Protein AF-A0AAN4Y8U4-F1 (afdb_monomer_lite)

Structure (mmCIF, N/CA/C/O backbone):
data_AF-A0AAN4Y8U4-F1
#
_entry.id   AF-A0AAN4Y8U4-F1
#
loop_
_atom_site.group_PDB
_atom_site.id
_atom_site.type_symbol
_atom_site.label_atom_id
_atom_site.label_alt_id
_atom_site.label_comp_id
_atom_site.label_asym_id
_atom_site.label_entity_id
_atom_site.label_seq_id
_atom_site.pdbx_PDB_ins_code
_atom_site.Cartn_x
_atom_site.Cartn_y
_atom_site.Cartn_z
_atom_site.occupancy
_atom_site.B_iso_or_equiv
_atom_site.auth_seq_id
_atom_site.auth_comp_id
_atom_site.auth_asym_id
_atom_site.auth_atom_id
_atom_site.pdbx_PDB_model_num
ATOM 1 N N . MET A 1 1 ? 4.800 29.949 -33.508 1.00 34.56 1 MET A N 1
ATOM 2 C CA . MET A 1 1 ? 4.054 28.673 -33.628 1.00 34.56 1 MET A CA 1
ATOM 3 C C . MET A 1 1 ? 4.820 27.630 -32.824 1.00 34.56 1 MET A C 1
ATOM 5 O O . MET A 1 1 ? 5.948 27.330 -33.167 1.00 34.56 1 MET A O 1
ATOM 9 N N . LYS A 1 2 ? 4.422 27.377 -31.572 1.00 39.62 2 LYS A N 1
ATOM 10 C CA . LYS A 1 2 ? 3.470 26.316 -31.178 1.00 39.62 2 LYS A CA 1
ATOM 11 C C . LYS A 1 2 ? 3.959 24.926 -31.609 1.00 39.62 2 LYS A C 1
ATOM 13 O O . LYS A 1 2 ? 3.474 24.432 -32.611 1.00 39.62 2 LYS A O 1
ATOM 18 N N . LEU A 1 3 ? 4.901 24.332 -30.867 1.00 31.28 3 LEU A N 1
ATOM 19 C CA . LEU A 1 3 ? 5.131 22.871 -30.867 1.00 31.28 3 LEU A CA 1
ATOM 20 C C . LEU A 1 3 ? 5.987 22.365 -29.688 1.00 3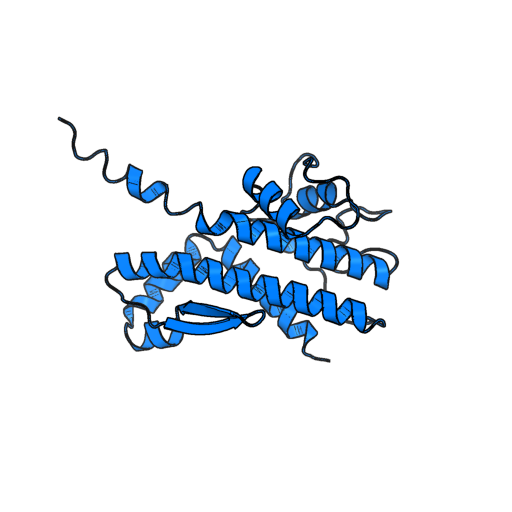1.28 3 LEU A C 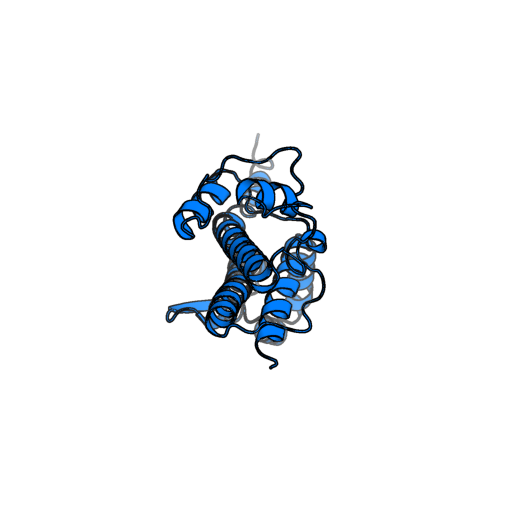1
ATOM 22 O O . LEU A 1 3 ? 5.938 21.183 -29.379 1.00 31.28 3 LEU A O 1
ATOM 26 N N . THR A 1 4 ? 6.689 23.231 -28.949 1.00 32.94 4 THR A N 1
ATOM 27 C CA . THR A 1 4 ? 7.514 22.814 -27.794 1.00 32.94 4 THR A CA 1
ATOM 28 C C . THR A 1 4 ? 6.776 22.761 -26.452 1.00 32.94 4 THR A C 1
ATOM 30 O O . THR A 1 4 ? 7.300 22.199 -25.499 1.00 32.94 4 THR A O 1
ATOM 33 N N . ALA A 1 5 ? 5.549 23.282 -26.358 1.00 35.56 5 ALA A N 1
ATOM 34 C CA . ALA A 1 5 ? 4.804 23.352 -25.094 1.00 35.56 5 ALA A CA 1
ATOM 35 C C . ALA A 1 5 ? 3.886 22.142 -24.813 1.00 35.56 5 ALA A C 1
ATOM 37 O O . ALA A 1 5 ? 3.310 22.059 -23.734 1.00 35.56 5 ALA A O 1
ATOM 38 N N . ILE A 1 6 ? 3.733 21.204 -25.756 1.00 34.62 6 ILE A N 1
ATOM 39 C CA . ILE A 1 6 ? 2.774 20.086 -25.623 1.00 34.62 6 ILE A CA 1
ATOM 40 C C . ILE A 1 6 ? 3.457 18.785 -25.157 1.00 34.62 6 ILE A C 1
ATOM 42 O O . ILE A 1 6 ? 2.820 17.950 -24.522 1.00 34.62 6 ILE A O 1
ATOM 46 N N . ALA A 1 7 ? 4.769 18.626 -25.365 1.00 31.91 7 ALA A N 1
ATOM 47 C CA . ALA A 1 7 ? 5.473 17.390 -25.003 1.00 31.91 7 ALA A CA 1
ATOM 48 C C . ALA A 1 7 ? 5.728 17.229 -23.489 1.00 31.91 7 ALA A C 1
ATOM 50 O O . ALA A 1 7 ? 5.828 16.107 -23.002 1.00 31.91 7 ALA A O 1
ATOM 51 N N . THR A 1 8 ? 5.779 18.321 -22.721 1.00 34.88 8 THR A N 1
ATOM 52 C CA . THR A 1 8 ? 6.014 18.267 -21.265 1.00 34.88 8 THR A CA 1
ATOM 53 C C . THR A 1 8 ? 4.727 18.072 -20.460 1.00 34.88 8 THR A C 1
ATOM 55 O O . THR A 1 8 ? 4.779 17.566 -19.344 1.00 34.88 8 THR A O 1
ATOM 58 N N . LEU A 1 9 ? 3.562 18.413 -21.026 1.00 31.89 9 LEU A N 1
ATOM 59 C CA . LEU A 1 9 ? 2.273 18.250 -20.344 1.00 31.89 9 LEU A CA 1
ATOM 60 C C . LEU A 1 9 ? 1.757 16.799 -20.383 1.00 31.89 9 LEU A C 1
ATOM 62 O O . LEU A 1 9 ? 0.969 16.406 -19.530 1.00 31.89 9 LEU A O 1
ATOM 66 N N . ALA A 1 10 ? 2.228 15.982 -21.332 1.00 31.14 10 ALA A N 1
ATOM 67 C CA . ALA A 1 10 ? 1.800 14.588 -21.480 1.00 31.14 10 ALA A CA 1
ATOM 68 C C . ALA A 1 10 ? 2.544 13.602 -20.555 1.00 31.14 10 ALA A C 1
ATOM 70 O O . ALA A 1 10 ? 2.046 12.508 -20.306 1.00 31.14 10 ALA A O 1
ATOM 71 N N . TYR A 1 11 ? 3.700 13.988 -20.000 1.00 32.19 11 TYR A N 1
ATOM 72 C CA . TYR A 1 11 ? 4.447 13.160 -19.038 1.00 32.19 11 TYR A CA 1
ATOM 73 C C . TYR A 1 11 ? 3.979 13.337 -17.581 1.00 32.19 11 TYR A C 1
ATOM 75 O O . TYR A 1 11 ? 4.424 12.605 -16.701 1.00 32.19 11 TYR A O 1
ATOM 83 N N . GLY A 1 12 ? 3.093 14.307 -17.320 1.00 30.19 12 GLY A N 1
ATOM 84 C CA . GLY A 1 12 ? 2.611 14.645 -15.977 1.00 30.19 12 GLY A CA 1
ATOM 85 C C . GLY A 1 12 ? 1.309 13.961 -15.550 1.00 30.19 12 GLY A C 1
ATOM 86 O O . GLY A 1 12 ? 0.900 14.130 -14.409 1.00 30.19 12 GLY A O 1
ATOM 87 N N . ILE A 1 13 ? 0.648 13.208 -16.436 1.00 34.00 13 ILE A N 1
ATOM 88 C CA . ILE A 1 13 ? -0.646 12.556 -16.139 1.00 34.00 13 ILE A CA 1
ATOM 89 C C . ILE A 1 13 ? -0.485 11.039 -15.935 1.00 34.00 13 ILE A C 1
ATOM 91 O O . ILE A 1 13 ? -1.332 10.386 -15.332 1.00 34.00 13 ILE A O 1
ATOM 95 N N . SER A 1 14 ? 0.643 10.461 -16.344 1.00 33.28 14 SER A N 1
ATOM 96 C CA . SER A 1 14 ? 0.917 9.024 -16.230 1.00 33.28 14 SER A CA 1
ATOM 97 C C . SER A 1 14 ? 1.432 8.575 -14.854 1.00 33.28 14 SER A C 1
ATOM 99 O O . SER A 1 14 ? 1.769 7.406 -14.688 1.00 33.28 14 SER A O 1
ATOM 101 N N . THR A 1 15 ? 1.460 9.450 -13.843 1.00 36.16 15 THR A N 1
ATOM 102 C CA . THR A 1 15 ? 1.910 9.103 -12.482 1.00 36.16 15 THR A CA 1
ATOM 103 C C . THR A 1 15 ? 0.788 8.867 -11.469 1.00 36.16 15 THR A C 1
ATOM 105 O O . THR A 1 15 ? 1.101 8.552 -10.328 1.00 36.16 15 THR A O 1
ATOM 108 N N . ALA A 1 16 ? -0.499 8.975 -11.826 1.00 38.91 16 ALA A N 1
ATOM 109 C CA . ALA A 1 16 ? -1.551 9.093 -10.802 1.00 38.91 16 ALA A CA 1
ATOM 110 C C . ALA A 1 16 ? -2.696 8.061 -10.830 1.00 38.91 16 ALA A C 1
ATOM 112 O O . ALA A 1 16 ? -3.505 8.074 -9.909 1.00 38.91 16 ALA A O 1
ATOM 113 N N . SER A 1 17 ? -2.788 7.148 -11.806 1.00 37.84 17 SER A N 1
ATOM 114 C CA . SER A 1 17 ? -3.894 6.164 -11.851 1.00 37.84 17 SER A CA 1
ATOM 115 C C . SER A 1 17 ? -3.525 4.747 -11.393 1.00 37.84 17 SER A C 1
ATOM 117 O O . SER A 1 17 ? -4.410 3.980 -11.028 1.00 37.84 17 SER A O 1
ATOM 119 N N . ALA A 1 18 ? -2.237 4.392 -11.335 1.00 39.59 18 ALA A N 1
ATOM 120 C CA . ALA A 1 18 ? -1.799 3.076 -10.843 1.00 39.59 18 ALA A CA 1
ATOM 121 C C . ALA A 1 18 ? -1.848 2.957 -9.302 1.00 39.59 18 ALA A C 1
ATOM 123 O O . ALA A 1 18 ? -1.803 1.862 -8.750 1.00 39.59 18 ALA A O 1
ATOM 124 N N . TYR A 1 19 ? -1.983 4.085 -8.598 1.00 50.25 19 TYR A N 1
ATOM 125 C CA . TYR A 1 19 ? -2.005 4.185 -7.130 1.00 50.25 19 TYR A CA 1
ATOM 126 C C . TYR A 1 19 ? -3.423 4.261 -6.542 1.00 50.25 19 TYR A C 1
ATOM 128 O O . TYR A 1 19 ? -3.590 4.401 -5.332 1.00 50.25 19 TYR A O 1
ATOM 136 N N . ALA A 1 20 ? -4.431 4.168 -7.409 1.00 63.12 20 ALA A N 1
ATOM 137 C CA . ALA A 1 20 ? -5.793 4.589 -7.147 1.00 63.12 20 ALA A CA 1
ATOM 138 C C . ALA A 1 20 ? -6.563 3.509 -6.349 1.00 63.12 20 ALA A C 1
ATOM 140 O O . ALA A 1 20 ? -6.637 3.554 -5.126 1.00 63.12 20 ALA A O 1
ATOM 141 N N . LEU A 1 21 ? -7.011 2.421 -6.972 1.00 65.94 21 LEU A N 1
ATOM 142 C CA . LEU A 1 21 ? -7.834 1.423 -6.275 1.00 65.94 21 LEU A CA 1
ATOM 143 C C . LEU A 1 21 ? -7.077 0.600 -5.204 1.00 65.94 21 LEU A C 1
ATOM 145 O O . LEU A 1 21 ? -7.646 0.232 -4.172 1.00 65.94 21 LEU A O 1
ATOM 149 N N . TYR A 1 22 ? -5.781 0.337 -5.404 1.00 67.31 22 TYR A N 1
ATOM 150 C CA . TYR A 1 22 ? -4.956 -0.454 -4.477 1.00 67.31 22 TYR A CA 1
ATOM 151 C C . TYR A 1 22 ? -4.794 0.200 -3.102 1.00 67.31 22 TYR A C 1
ATOM 153 O O . TYR A 1 22 ? -4.880 -0.485 -2.080 1.00 67.31 22 TYR A O 1
ATOM 161 N N . GLY A 1 23 ? -4.638 1.525 -3.062 1.00 66.50 23 GLY A N 1
ATOM 162 C CA . GLY A 1 23 ? -4.608 2.273 -1.807 1.00 66.50 23 GLY A CA 1
ATOM 163 C C . GLY A 1 23 ? -5.954 2.278 -1.074 1.00 66.50 23 GLY A C 1
ATOM 164 O O . GLY A 1 23 ? -5.993 2.490 0.141 1.00 66.50 23 GLY A O 1
ATOM 165 N N . GLY A 1 24 ? -7.055 2.016 -1.788 1.00 72.06 24 GLY A N 1
ATOM 166 C CA . GLY A 1 24 ? -8.386 1.822 -1.213 1.00 72.06 24 GLY A CA 1
ATOM 167 C C . GLY A 1 24 ? -8.501 0.489 -0.476 1.00 72.06 24 GLY A C 1
ATOM 168 O O . GLY A 1 24 ? -8.883 0.456 0.694 1.00 72.06 24 GLY A O 1
ATOM 169 N N . TYR A 1 25 ? -8.093 -0.605 -1.126 1.00 66.38 25 TYR A N 1
ATOM 170 C CA . TYR A 1 25 ? -8.071 -1.937 -0.508 1.00 66.38 25 TYR A CA 1
ATOM 171 C C . TYR A 1 25 ? -7.191 -1.989 0.733 1.00 66.38 25 TYR A C 1
ATOM 173 O O . TYR A 1 25 ? -7.541 -2.602 1.736 1.00 66.38 25 TYR A O 1
ATOM 181 N N . GLU A 1 26 ? -6.050 -1.315 0.687 1.00 67.88 26 GLU A N 1
ATOM 182 C CA . GLU A 1 26 ? -5.152 -1.257 1.825 1.00 67.88 26 GLU A CA 1
ATOM 183 C C . GLU A 1 26 ? -5.811 -0.668 3.074 1.00 67.88 26 GLU A C 1
ATOM 185 O O . GLU A 1 26 ? -5.721 -1.239 4.159 1.00 67.88 26 GLU A O 1
ATOM 190 N N . ARG A 1 27 ? -6.506 0.458 2.923 1.00 79.69 27 ARG A N 1
ATOM 191 C CA . ARG A 1 27 ? -7.174 1.126 4.043 1.00 79.69 27 ARG A CA 1
ATOM 192 C C . ARG A 1 27 ? -8.295 0.278 4.625 1.00 79.69 27 ARG A C 1
ATOM 194 O O . ARG A 1 27 ? -8.486 0.292 5.839 1.00 79.69 27 ARG A O 1
ATOM 201 N N . MET A 1 28 ? -8.968 -0.501 3.778 1.00 78.62 28 MET A N 1
ATOM 202 C CA . MET A 1 28 ? -9.916 -1.524 4.217 1.00 78.62 28 MET A CA 1
ATOM 203 C C . MET A 1 28 ? -9.238 -2.585 5.082 1.00 78.62 28 MET A C 1
ATOM 205 O O . MET A 1 28 ? -9.661 -2.828 6.211 1.00 78.62 28 MET A O 1
ATOM 209 N N . PHE A 1 29 ? -8.141 -3.164 4.601 1.00 72.50 29 PHE A N 1
ATOM 210 C CA . PHE A 1 29 ? -7.425 -4.205 5.337 1.00 72.50 29 PHE A CA 1
ATOM 211 C C . PHE A 1 29 ? -6.798 -3.696 6.638 1.00 72.50 29 PHE A C 1
ATOM 213 O O . PHE A 1 29 ? -6.784 -4.411 7.640 1.00 72.50 29 PHE A O 1
ATOM 220 N N . TYR A 1 30 ? -6.342 -2.447 6.674 1.00 75.38 30 TYR A N 1
ATOM 221 C CA . TYR A 1 30 ? -5.876 -1.820 7.907 1.00 75.38 30 TYR A CA 1
ATOM 222 C C . TYR A 1 30 ? -6.982 -1.551 8.905 1.00 75.38 30 TYR A C 1
ATOM 224 O O . TYR A 1 30 ? -6.767 -1.745 10.101 1.00 75.38 30 TYR A O 1
ATOM 232 N N . TYR A 1 31 ? -8.154 -1.136 8.433 1.00 80.75 31 TYR A N 1
ATOM 233 C CA . TYR A 1 31 ? -9.300 -0.989 9.310 1.00 80.75 31 TYR A CA 1
ATOM 234 C C . TYR A 1 31 ? -9.732 -2.336 9.892 1.00 80.75 31 TYR A C 1
ATOM 236 O O . TYR A 1 31 ? -10.009 -2.435 11.081 1.00 80.75 31 TYR A O 1
ATOM 244 N N . TYR A 1 32 ? -9.695 -3.410 9.107 1.00 71.62 32 TYR A N 1
ATOM 245 C CA . TYR A 1 32 ? -9.946 -4.749 9.639 1.00 71.62 32 TYR A CA 1
ATOM 246 C C . TYR A 1 32 ? -8.887 -5.177 10.659 1.00 71.62 32 TYR A C 1
ATOM 248 O O . TYR A 1 32 ? -9.236 -5.688 11.721 1.00 71.62 32 TYR A O 1
ATOM 256 N N . GLY A 1 33 ? -7.605 -4.896 10.404 1.00 70.19 33 GLY A N 1
ATOM 257 C CA . GLY A 1 33 ? -6.540 -5.089 11.393 1.00 70.19 33 GLY A CA 1
ATOM 258 C C . GLY A 1 33 ? -6.780 -4.300 12.688 1.00 70.19 33 GLY A C 1
ATOM 259 O O . GLY A 1 33 ? -6.576 -4.834 13.776 1.00 70.19 33 GLY A O 1
ATOM 260 N N . TYR A 1 34 ? -7.267 -3.060 12.575 1.00 76.94 34 TYR A N 1
ATOM 261 C CA . TYR A 1 34 ? -7.684 -2.216 13.698 1.00 76.94 34 TYR A CA 1
ATOM 262 C C . TYR A 1 34 ? -8.839 -2.827 14.496 1.00 76.94 34 TYR A C 1
ATOM 264 O O . TYR A 1 34 ? -8.758 -2.915 15.721 1.00 76.94 34 TYR A O 1
ATOM 272 N N . MET A 1 35 ? -9.886 -3.293 13.813 1.00 71.56 35 MET A N 1
ATOM 273 C CA . MET A 1 35 ? -11.051 -3.908 14.452 1.00 71.56 35 MET A CA 1
ATOM 274 C C . MET A 1 35 ? -10.671 -5.194 15.191 1.00 71.56 35 MET A C 1
ATOM 276 O O . MET A 1 35 ? -11.058 -5.372 16.343 1.00 71.56 35 MET A O 1
ATOM 280 N N . ILE A 1 36 ? -9.823 -6.032 14.588 1.00 64.50 36 ILE A N 1
ATOM 281 C CA . ILE A 1 36 ? -9.302 -7.256 15.215 1.00 64.50 36 ILE A CA 1
ATOM 282 C C . ILE A 1 36 ? -8.451 -6.932 16.446 1.00 64.50 36 ILE A C 1
ATOM 284 O O . ILE A 1 36 ? -8.598 -7.575 17.486 1.00 64.50 36 ILE A O 1
ATOM 288 N N . ASP A 1 37 ? -7.560 -5.941 16.350 1.00 65.31 37 ASP A N 1
ATOM 289 C CA . ASP A 1 37 ? -6.750 -5.500 17.488 1.00 65.31 37 ASP A CA 1
ATOM 290 C C . ASP A 1 37 ? -7.634 -4.996 18.637 1.00 65.31 37 ASP A C 1
ATOM 292 O O . ASP A 1 37 ? -7.393 -5.341 19.796 1.00 65.31 37 ASP A O 1
ATOM 296 N N . ALA A 1 38 ? -8.695 -4.249 18.320 1.00 76.31 38 ALA A N 1
ATOM 297 C CA . ALA A 1 38 ? -9.669 -3.799 19.302 1.00 76.31 38 ALA A CA 1
ATOM 298 C C . ALA A 1 38 ? -10.455 -4.964 19.930 1.00 76.31 38 ALA A C 1
ATOM 300 O O . ALA A 1 38 ? -10.584 -5.006 21.151 1.00 76.31 38 ALA A O 1
ATOM 301 N N . ASP A 1 39 ? -10.917 -5.936 19.141 1.00 69.19 39 ASP A N 1
ATOM 302 C CA . ASP A 1 39 ? -11.675 -7.097 19.634 1.00 69.19 39 ASP A CA 1
ATOM 303 C C . ASP A 1 39 ? -10.851 -8.001 20.552 1.00 69.19 39 ASP A C 1
ATOM 305 O O . ASP A 1 39 ? -11.345 -8.512 21.558 1.00 69.19 39 ASP A O 1
ATOM 309 N N . VAL A 1 40 ? -9.571 -8.191 20.229 1.00 63.69 40 VAL A N 1
ATOM 310 C CA . VAL A 1 40 ? -8.658 -9.011 21.034 1.00 63.69 40 VAL A CA 1
ATOM 311 C C . VAL A 1 40 ? -8.334 -8.341 22.371 1.00 63.69 40 VAL A C 1
ATOM 313 O O . VAL A 1 40 ? -8.148 -9.032 23.375 1.00 63.69 40 VAL A O 1
ATOM 316 N N . ASN A 1 41 ? -8.241 -7.011 22.393 1.00 65.31 41 ASN A N 1
ATOM 317 C CA . ASN A 1 41 ? -7.720 -6.258 23.535 1.00 65.31 41 ASN A CA 1
ATOM 318 C C . ASN A 1 41 ? -8.784 -5.459 24.307 1.00 65.31 41 ASN A C 1
ATOM 320 O O . ASN A 1 41 ? -8.426 -4.772 25.268 1.00 65.31 41 ASN A O 1
ATOM 324 N N . GLY A 1 42 ? -10.048 -5.496 23.876 1.00 71.88 42 GLY A N 1
ATOM 325 C CA . GLY A 1 42 ? -11.139 -4.627 24.338 1.00 71.88 42 GLY A CA 1
ATOM 326 C C . GLY A 1 42 ? -11.066 -3.190 23.796 1.00 71.88 42 GLY A C 1
ATOM 327 O O . GLY A 1 42 ? -12.085 -2.517 23.698 1.00 71.88 42 GLY A O 1
ATOM 328 N N . GLN A 1 43 ? -9.871 -2.732 23.414 1.00 75.69 43 GLN A N 1
ATOM 329 C CA . GLN A 1 43 ? -9.594 -1.443 22.780 1.00 75.69 43 GLN A CA 1
ATOM 330 C C . GLN A 1 43 ? -8.343 -1.559 21.890 1.00 75.69 43 GLN A C 1
ATOM 332 O O . GLN A 1 43 ? -7.473 -2.379 22.199 1.00 75.69 43 GLN A O 1
ATOM 337 N N . PRO A 1 44 ? -8.204 -0.755 20.821 1.00 73.25 44 PRO A N 1
ATOM 338 C CA . PRO A 1 44 ? -7.046 -0.823 19.936 1.00 73.25 44 PRO A CA 1
ATOM 339 C C . PRO A 1 44 ? -5.783 -0.374 20.676 1.00 73.25 44 PRO A C 1
AT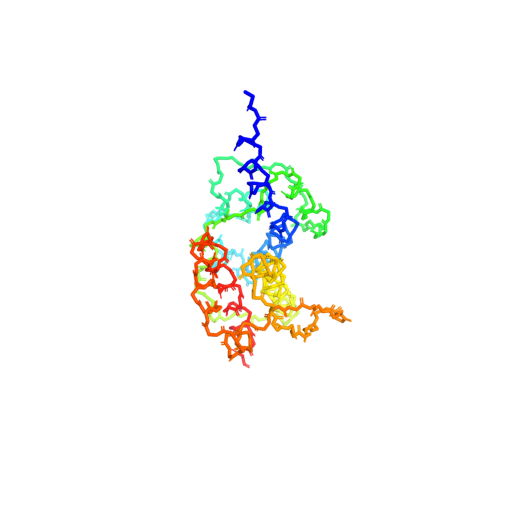OM 341 O O . PRO A 1 44 ? -5.744 0.693 21.290 1.00 73.25 44 PRO A O 1
ATOM 344 N N . LYS A 1 45 ? -4.736 -1.196 20.631 1.00 69.19 45 LYS A N 1
ATOM 345 C CA . LYS A 1 45 ? -3.458 -0.952 21.325 1.00 69.19 45 LYS A CA 1
ATOM 346 C C . LYS A 1 45 ? -2.277 -0.847 20.369 1.00 69.19 45 LYS A C 1
ATOM 348 O O . LYS A 1 45 ? -1.290 -0.187 20.699 1.00 69.19 45 LYS A O 1
ATOM 353 N N . LYS A 1 46 ? -2.371 -1.491 19.209 1.00 67.06 46 LYS A N 1
ATOM 354 C CA . LYS A 1 46 ? -1.263 -1.717 18.277 1.00 67.06 46 LYS A CA 1
ATOM 355 C C . LYS A 1 46 ? -1.501 -1.025 16.949 1.00 67.06 46 LYS A C 1
ATOM 357 O O . LYS A 1 46 ? -0.619 -0.325 16.453 1.00 67.06 46 LYS A O 1
ATOM 362 N N . VAL A 1 47 ? -2.703 -1.183 16.404 1.00 65.38 47 VAL A N 1
ATOM 363 C CA . VAL A 1 47 ? -3.096 -0.536 15.154 1.00 65.38 47 VAL A CA 1
ATOM 364 C C . VAL A 1 47 ? -3.862 0.727 15.500 1.00 65.38 47 VAL A C 1
ATOM 366 O O . VAL A 1 47 ? -4.875 0.659 16.185 1.00 65.38 47 VAL A O 1
ATOM 369 N N . ALA A 1 48 ? -3.358 1.882 15.062 1.00 75.19 48 ALA A N 1
ATOM 370 C CA . ALA A 1 48 ? -3.985 3.188 15.285 1.00 75.19 48 ALA A CA 1
ATOM 371 C C . ALA A 1 48 ? -4.566 3.401 16.709 1.00 75.19 48 ALA A C 1
ATOM 373 O O . ALA A 1 48 ? -5.712 3.839 16.847 1.00 75.19 48 ALA A O 1
ATOM 374 N N . PRO A 1 49 ? -3.800 3.132 17.788 1.00 76.75 49 PRO A N 1
ATOM 375 C CA . PRO A 1 49 ? -4.317 3.157 19.162 1.00 76.75 49 PRO A CA 1
ATOM 376 C C . PRO A 1 49 ? -4.793 4.538 19.618 1.00 76.75 49 PRO A C 1
ATOM 378 O O . PRO A 1 49 ? -5.536 4.658 20.583 1.00 76.75 49 PRO A O 1
ATOM 381 N N . SER A 1 50 ? -4.355 5.600 18.939 1.00 82.25 50 SER A N 1
ATOM 382 C CA . SER A 1 50 ? -4.779 6.974 19.218 1.00 82.25 50 SER A CA 1
ATOM 383 C C . SER A 1 50 ? -5.802 7.493 18.213 1.00 82.25 50 SER A C 1
ATOM 385 O O . SER A 1 50 ? -6.022 8.700 18.158 1.00 82.25 50 SER A O 1
ATOM 387 N N . CYS A 1 51 ? -6.415 6.607 17.420 1.00 85.00 51 CYS A N 1
ATOM 388 C CA . CYS A 1 51 ? -7.512 6.988 16.540 1.00 85.00 51 CYS A CA 1
ATOM 389 C C . CYS A 1 51 ? -8.661 7.607 17.349 1.00 85.00 51 CYS A C 1
ATOM 391 O O . CYS A 1 51 ? -9.178 8.665 16.989 1.00 85.00 51 CYS A O 1
ATOM 393 N N . LYS A 1 52 ? -8.992 6.991 18.489 1.00 83.50 52 LYS A N 1
ATOM 394 C CA . LYS A 1 52 ? -9.961 7.487 19.468 1.00 83.50 52 LYS A CA 1
ATOM 395 C C . LYS A 1 52 ? -9.617 6.912 20.840 1.00 83.50 52 LYS A C 1
ATOM 397 O O . LYS A 1 52 ? -9.082 5.812 20.923 1.00 83.50 52 LYS A O 1
ATOM 402 N N . GLN A 1 53 ? -9.828 7.694 21.899 1.00 70.38 53 GLN A N 1
ATOM 403 C CA . GLN A 1 53 ? -9.294 7.379 23.233 1.00 70.38 53 GLN A CA 1
ATOM 404 C C . GLN A 1 53 ? -10.184 6.439 24.055 1.00 70.38 53 GLN A C 1
ATOM 406 O O . GLN A 1 53 ? -9.670 5.728 24.911 1.00 70.38 53 GLN A O 1
ATOM 411 N N . THR A 1 54 ? -11.499 6.458 23.829 1.00 71.12 54 THR A N 1
ATOM 412 C CA . THR A 1 54 ? -12.488 5.836 24.729 1.00 71.12 54 THR A CA 1
ATOM 413 C C . THR A 1 54 ? -13.362 4.779 24.063 1.00 71.12 54 THR A C 1
ATOM 415 O O . THR A 1 54 ? -14.005 4.001 24.755 1.00 71.12 54 THR A O 1
ATOM 418 N N . GLU A 1 55 ? -13.398 4.736 22.733 1.00 80.31 55 GLU A N 1
ATOM 419 C CA . GLU A 1 55 ? -14.213 3.801 21.956 1.00 80.31 55 GLU A CA 1
ATOM 420 C C . GLU A 1 55 ? -13.534 3.475 20.622 1.00 80.31 55 GLU A C 1
ATOM 422 O O . GLU A 1 55 ? -12.539 4.106 20.250 1.00 80.31 55 GLU A O 1
ATOM 427 N N . LYS A 1 56 ? -14.062 2.486 19.893 1.00 84.00 56 LYS A N 1
ATOM 428 C CA . LYS A 1 56 ? -13.577 2.166 18.548 1.00 84.00 56 LYS A CA 1
ATOM 429 C C . LYS A 1 56 ? -13.885 3.318 17.587 1.00 84.00 56 LYS A C 1
ATOM 431 O O . LYS A 1 56 ? -14.957 3.916 17.625 1.00 84.00 56 LYS A O 1
ATOM 436 N N . CYS A 1 57 ? -12.948 3.600 16.693 1.00 88.81 57 CYS A N 1
ATOM 437 C CA . CYS A 1 57 ? -13.179 4.452 15.542 1.00 88.81 57 CYS A CA 1
ATOM 438 C C . CYS A 1 57 ? -14.123 3.772 14.557 1.00 88.81 57 CYS A C 1
ATOM 440 O O . CYS A 1 57 ? -13.938 2.607 14.193 1.00 88.81 57 CYS A O 1
ATOM 442 N N . THR A 1 58 ? -15.058 4.550 14.030 1.00 91.62 58 THR A N 1
ATOM 443 C CA . THR A 1 58 ? -15.712 4.234 12.759 1.00 91.62 58 THR A CA 1
ATOM 444 C C . THR A 1 58 ? -14.683 4.211 11.628 1.00 91.62 58 THR A C 1
ATOM 446 O O . THR A 1 58 ? -13.606 4.810 11.734 1.00 91.62 58 THR A O 1
ATOM 449 N N . PHE A 1 59 ? -15.021 3.579 10.503 1.00 90.62 59 PHE A N 1
ATOM 450 C CA . PHE A 1 59 ? -14.159 3.589 9.320 1.00 90.62 59 PHE A CA 1
ATOM 451 C C . PHE A 1 59 ? -13.779 5.015 8.895 1.00 90.62 59 PHE A C 1
ATOM 453 O O . PHE A 1 59 ? -12.615 5.322 8.662 1.00 90.62 59 PHE A O 1
ATOM 460 N N . ASN A 1 60 ? -14.744 5.930 8.874 1.00 93.81 60 ASN A N 1
ATOM 461 C CA . ASN A 1 60 ? -14.527 7.318 8.465 1.00 93.81 60 ASN A CA 1
ATOM 462 C C . ASN A 1 60 ? -13.558 8.074 9.395 1.00 93.81 60 ASN A C 1
ATOM 464 O O . ASN A 1 60 ? -12.722 8.856 8.931 1.00 93.81 60 ASN A O 1
ATOM 468 N N . GLU A 1 61 ? -13.646 7.838 10.708 1.00 92.62 61 GLU A N 1
ATOM 469 C CA . GLU A 1 61 ? -12.706 8.382 11.698 1.00 92.62 61 GLU A CA 1
ATOM 470 C C . GLU A 1 61 ? -11.320 7.749 11.562 1.00 92.62 61 GLU A C 1
ATOM 472 O O . GLU A 1 61 ? -10.310 8.450 11.653 1.00 92.62 61 GLU A O 1
ATOM 477 N N . PHE A 1 62 ? -11.265 6.448 11.278 1.00 90.25 62 PHE A N 1
ATOM 478 C CA . PHE A 1 62 ? -10.020 5.746 11.004 1.00 90.25 62 PHE A CA 1
ATOM 479 C C . PHE A 1 62 ? -9.304 6.337 9.787 1.00 90.25 62 PHE A C 1
ATOM 481 O O . PHE A 1 62 ? -8.133 6.705 9.891 1.00 90.25 62 PHE A O 1
ATOM 488 N N . ILE A 1 63 ? -10.015 6.530 8.671 1.00 90.31 63 ILE A N 1
ATOM 489 C CA . ILE A 1 63 ? -9.476 7.158 7.456 1.00 90.31 63 ILE A CA 1
ATOM 490 C C . ILE A 1 63 ? -8.976 8.571 7.748 1.00 90.31 63 ILE A C 1
ATOM 492 O O . ILE A 1 63 ? -7.852 8.906 7.372 1.00 90.31 63 ILE A O 1
ATOM 496 N N . LYS A 1 64 ? -9.760 9.382 8.473 1.00 90.88 64 LYS A N 1
ATOM 497 C CA . LYS A 1 64 ? -9.318 10.708 8.932 1.00 90.88 64 LYS A CA 1
ATOM 498 C C . LYS A 1 64 ? -7.998 10.618 9.689 1.00 90.88 64 LYS A C 1
ATOM 500 O O . LYS A 1 64 ? -7.088 11.403 9.431 1.00 90.88 64 LYS A O 1
ATOM 505 N N . TYR A 1 65 ? -7.900 9.682 10.626 1.00 86.56 65 TYR A N 1
ATOM 506 C CA . TYR A 1 65 ? -6.744 9.547 11.496 1.00 86.56 65 TYR A CA 1
ATOM 507 C C . TYR A 1 65 ? -5.479 9.158 10.724 1.00 86.56 65 TYR A C 1
ATOM 509 O O . TYR A 1 65 ? -4.454 9.835 10.864 1.00 86.56 65 TYR A O 1
ATOM 517 N N . ILE A 1 66 ? -5.543 8.120 9.882 1.00 78.12 66 ILE A N 1
ATOM 518 C CA . ILE A 1 66 ? -4.366 7.640 9.144 1.00 78.12 66 ILE A CA 1
ATOM 519 C C . ILE A 1 66 ? -3.946 8.613 8.035 1.00 78.12 66 ILE A C 1
ATOM 521 O O . ILE A 1 66 ? -2.748 8.840 7.857 1.00 78.12 66 ILE A O 1
ATOM 525 N N . ASN A 1 67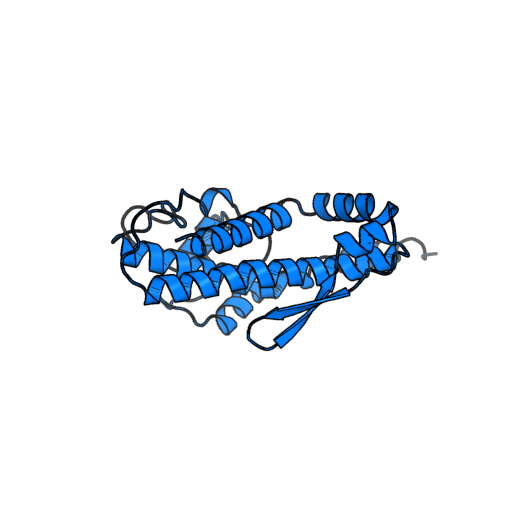 ? -4.904 9.256 7.355 1.00 78.38 67 ASN A N 1
ATOM 526 C CA . ASN A 1 67 ? -4.632 10.230 6.290 1.00 78.38 67 ASN A CA 1
ATOM 527 C C . ASN A 1 67 ? -4.379 11.655 6.825 1.00 78.38 67 ASN A C 1
ATOM 529 O O . ASN A 1 67 ? -4.069 12.544 6.043 1.00 78.38 67 ASN A O 1
ATOM 533 N N . ASP A 1 68 ? -4.492 11.879 8.137 1.00 81.88 68 ASP A N 1
ATOM 534 C CA . ASP A 1 68 ? -4.345 13.190 8.787 1.00 81.88 68 ASP A CA 1
ATOM 535 C C . ASP A 1 68 ? -5.258 14.292 8.234 1.00 81.88 68 ASP A C 1
ATOM 537 O O . ASP A 1 68 ? -4.843 15.417 7.965 1.00 81.88 68 ASP A O 1
ATOM 541 N N . LEU A 1 69 ? -6.532 13.953 8.067 1.00 82.38 69 LEU A N 1
ATOM 542 C CA . LEU A 1 69 ? -7.538 14.885 7.573 1.00 82.38 69 LEU A CA 1
ATOM 543 C C . LEU A 1 69 ? -8.100 15.737 8.717 1.00 82.38 69 LEU A C 1
ATOM 545 O O . LEU A 1 69 ? -8.260 15.277 9.851 1.00 82.38 69 LEU A O 1
ATOM 549 N N . SER A 1 70 ? -8.486 16.976 8.411 1.00 85.06 70 SER A N 1
ATOM 550 C CA . SER A 1 70 ? -9.085 17.891 9.395 1.00 85.06 70 SER A CA 1
ATOM 551 C C . SER A 1 70 ? -10.456 17.416 9.895 1.00 85.06 70 SER A C 1
ATOM 553 O O . SER A 1 70 ? -10.801 17.626 11.059 1.00 85.06 70 SER A O 1
ATOM 555 N N . LYS A 1 71 ? -11.219 16.704 9.057 1.00 86.25 71 LYS A N 1
ATOM 556 C CA . LYS A 1 71 ? -12.554 16.172 9.373 1.00 86.25 71 LYS A CA 1
ATOM 557 C C . LYS A 1 71 ? -12.761 14.749 8.829 1.00 86.25 71 LYS A C 1
ATOM 559 O O . LYS A 1 71 ? -12.119 14.402 7.836 1.00 86.25 71 LYS A O 1
ATOM 564 N N . PRO A 1 72 ? -13.634 13.930 9.455 1.00 85.31 72 PRO A N 1
ATOM 565 C CA . PRO A 1 72 ? -14.042 12.640 8.901 1.00 85.31 72 PRO A CA 1
ATOM 566 C C . PRO A 1 72 ? -14.647 12.789 7.506 1.00 85.31 72 PRO A C 1
ATOM 568 O O . PRO A 1 72 ? -15.349 13.764 7.230 1.00 85.31 72 PRO A O 1
ATOM 571 N N . VAL A 1 73 ? -14.378 11.816 6.638 1.00 85.00 73 VAL A N 1
ATOM 572 C CA . VAL A 1 73 ? -14.941 11.757 5.282 1.00 85.00 73 VAL A CA 1
ATOM 573 C C . VAL A 1 73 ? -16.077 10.749 5.265 1.00 85.00 73 VAL A C 1
ATOM 575 O O . VAL A 1 73 ? -15.949 9.705 5.887 1.00 85.00 73 VAL A O 1
ATOM 578 N N . SER A 1 74 ? -17.173 11.035 4.565 1.00 89.50 74 SER A N 1
ATOM 579 C CA . SER A 1 74 ? -18.316 10.118 4.487 1.00 89.50 74 SER A CA 1
ATOM 580 C C . SER A 1 74 ? -18.070 9.037 3.430 1.00 89.50 74 SER A C 1
ATOM 582 O O . SER A 1 74 ? -18.432 9.213 2.268 1.00 89.50 74 SER A O 1
ATOM 584 N N . VAL A 1 75 ? -17.398 7.946 3.811 1.00 88.31 75 VAL A N 1
ATOM 585 C CA . VAL A 1 75 ? -17.130 6.814 2.905 1.00 88.31 75 VAL A CA 1
ATOM 586 C C . VAL A 1 75 ? -18.177 5.713 3.094 1.00 88.31 75 VAL A C 1
ATOM 588 O O . VAL A 1 75 ? -18.756 5.216 2.124 1.00 88.31 75 VAL A O 1
ATOM 591 N N . THR A 1 76 ? -18.443 5.348 4.348 1.00 88.12 76 THR A N 1
ATOM 592 C CA . THR A 1 76 ? -19.452 4.351 4.736 1.00 88.12 76 THR A CA 1
ATOM 593 C C . THR A 1 76 ? -19.894 4.554 6.188 1.00 88.12 76 THR A C 1
ATOM 595 O O . THR A 1 76 ? -19.174 5.170 6.974 1.00 88.12 76 THR A O 1
ATOM 598 N N . SER A 1 77 ? -21.078 4.062 6.542 1.00 87.94 77 SER A N 1
ATOM 599 C CA . SER A 1 77 ? -21.575 3.978 7.922 1.00 87.94 77 SER A CA 1
ATOM 600 C C . SER A 1 77 ? -21.456 2.574 8.518 1.00 87.94 77 SER A C 1
ATOM 602 O O . SER A 1 77 ? -21.746 2.398 9.697 1.00 87.94 77 SER A O 1
ATOM 604 N N . ASP A 1 78 ? -21.058 1.585 7.717 1.00 78.31 78 ASP A N 1
ATOM 605 C CA . ASP A 1 78 ? -21.000 0.189 8.144 1.00 78.31 78 ASP A CA 1
ATOM 606 C C . ASP A 1 78 ? -19.829 -0.039 9.112 1.00 78.31 78 ASP A C 1
ATOM 608 O O . ASP A 1 78 ? -18.718 0.443 8.881 1.00 78.31 78 ASP A O 1
ATOM 612 N N . GLU A 1 79 ? -20.057 -0.807 10.181 1.00 78.12 79 GLU A N 1
ATOM 613 C CA . GLU A 1 79 ? -18.998 -1.186 11.132 1.00 78.12 79 GLU A CA 1
ATOM 614 C C . GLU A 1 79 ? -17.978 -2.145 10.499 1.00 78.12 79 GLU A C 1
ATOM 616 O O . GLU A 1 79 ? -16.784 -2.062 10.777 1.00 78.12 79 GLU A O 1
ATOM 621 N N . LEU A 1 80 ? -18.434 -3.029 9.608 1.00 74.50 80 LEU A N 1
ATOM 622 C CA . LEU A 1 80 ? -17.599 -3.917 8.798 1.00 74.50 80 LEU A CA 1
ATOM 623 C C . LEU A 1 80 ? -17.930 -3.684 7.316 1.00 74.50 80 LEU A C 1
ATOM 625 O O . LEU A 1 80 ? -18.744 -4.412 6.749 1.00 74.50 80 LEU A O 1
ATOM 629 N N . PRO A 1 81 ? -17.348 -2.651 6.682 1.00 76.88 81 PRO A N 1
ATOM 630 C CA . PRO A 1 81 ? -17.713 -2.280 5.319 1.00 76.88 81 PRO A CA 1
ATOM 631 C C . PRO A 1 81 ? -17.268 -3.335 4.311 1.00 76.88 81 PRO A C 1
ATOM 633 O O . PRO A 1 81 ? -16.211 -3.932 4.488 1.00 76.88 81 PRO A O 1
ATOM 636 N N . GLU A 1 82 ? -18.008 -3.521 3.217 1.00 76.50 82 GLU A N 1
ATOM 637 C CA . GLU A 1 82 ? -17.590 -4.417 2.130 1.00 76.50 82 GLU A CA 1
ATOM 638 C C . GLU A 1 82 ? -16.320 -3.886 1.442 1.00 76.50 82 GLU A C 1
ATOM 640 O O . GLU A 1 82 ? -16.219 -2.701 1.106 1.00 76.50 82 GLU A O 1
ATOM 645 N N . VAL A 1 83 ? -15.330 -4.761 1.258 1.00 68.12 83 VAL A N 1
ATOM 646 C CA . VAL A 1 83 ? -13.958 -4.401 0.878 1.00 68.12 83 VAL A CA 1
ATOM 647 C C . VAL A 1 83 ? -13.878 -3.735 -0.494 1.00 68.12 83 VAL A C 1
ATOM 649 O O . VAL A 1 83 ? -13.258 -2.679 -0.620 1.00 68.12 83 VAL A O 1
ATOM 652 N N . HIS A 1 84 ? -14.477 -4.331 -1.523 1.00 70.31 84 HIS A N 1
ATOM 653 C CA . HIS A 1 84 ? -14.322 -3.875 -2.902 1.00 70.31 84 HIS A CA 1
ATOM 654 C C . HIS A 1 84 ? -15.025 -2.540 -3.149 1.00 70.31 84 HIS A C 1
ATOM 656 O O . HIS A 1 84 ? -14.414 -1.579 -3.619 1.00 70.31 84 HIS A O 1
ATOM 662 N N . THR A 1 85 ? -16.293 -2.461 -2.763 1.00 71.56 85 THR A N 1
ATOM 663 C CA . THR A 1 85 ? -17.146 -1.283 -2.926 1.00 71.56 85 THR A CA 1
ATOM 664 C C . THR A 1 85 ? -16.586 -0.103 -2.137 1.00 71.56 85 THR A C 1
ATOM 666 O O . THR A 1 85 ? -16.564 1.029 -2.623 1.00 71.56 85 THR A O 1
ATOM 669 N N . THR A 1 86 ? -16.078 -0.348 -0.927 1.00 79.06 86 THR A N 1
ATOM 670 C CA . THR A 1 86 ? -15.490 0.717 -0.106 1.00 79.06 86 THR A CA 1
ATOM 671 C C . THR A 1 86 ? -14.128 1.157 -0.643 1.00 79.06 86 THR A C 1
ATOM 673 O O . THR A 1 86 ? -13.850 2.356 -0.665 1.00 79.06 86 THR A O 1
ATOM 676 N N . ALA A 1 87 ? -13.307 0.236 -1.162 1.00 73.44 87 ALA A N 1
ATOM 677 C CA . ALA A 1 87 ? -12.059 0.579 -1.847 1.00 73.44 87 ALA A CA 1
ATOM 678 C C . ALA A 1 87 ? -12.301 1.453 -3.090 1.00 73.44 87 ALA A C 1
ATOM 680 O O . ALA A 1 87 ? -11.615 2.459 -3.268 1.00 73.44 87 ALA A O 1
ATOM 681 N N . GLN A 1 88 ? -13.313 1.129 -3.903 1.00 75.06 88 GLN A N 1
ATOM 682 C CA . GLN A 1 88 ? -13.717 1.946 -5.055 1.00 75.06 88 GLN A CA 1
ATOM 683 C C . GLN A 1 88 ? -14.207 3.339 -4.643 1.00 75.06 88 GLN A C 1
ATOM 685 O O . GLN A 1 88 ? -13.894 4.333 -5.301 1.00 75.06 88 GLN A O 1
ATOM 690 N N . LYS A 1 89 ? -14.947 3.440 -3.532 1.00 84.62 89 LYS A N 1
ATOM 691 C CA . LYS A 1 89 ? -15.365 4.739 -2.985 1.00 84.62 89 LYS A CA 1
ATOM 692 C C . LYS A 1 89 ? -14.176 5.567 -2.510 1.00 84.62 89 LYS A C 1
ATOM 694 O O . LYS A 1 89 ? -14.121 6.757 -2.807 1.00 84.62 89 LYS A O 1
ATOM 699 N N . LEU A 1 90 ? -13.216 4.961 -1.809 1.00 83.19 90 LEU A N 1
ATOM 700 C CA . LEU A 1 90 ? -11.982 5.648 -1.413 1.00 83.19 90 LEU A CA 1
ATOM 701 C C . LEU A 1 90 ? -11.221 6.178 -2.625 1.00 83.19 90 LEU A C 1
ATOM 703 O O . LEU A 1 90 ? -10.718 7.300 -2.583 1.00 83.19 90 LEU A O 1
ATOM 707 N N . ASP A 1 91 ? -11.168 5.383 -3.690 1.00 80.62 91 ASP A N 1
ATOM 708 C CA . ASP A 1 91 ? -10.519 5.758 -4.938 1.00 80.62 91 ASP A CA 1
ATOM 709 C C . ASP A 1 91 ? -11.206 6.941 -5.624 1.00 80.62 91 ASP A C 1
ATOM 711 O O . ASP A 1 91 ? -10.578 7.949 -5.941 1.00 80.62 91 ASP A O 1
ATOM 715 N N . THR A 1 92 ? -12.535 6.878 -5.725 1.00 82.56 92 THR A N 1
ATOM 716 C CA . THR A 1 92 ? -13.365 7.974 -6.249 1.00 82.56 92 THR A CA 1
ATOM 717 C C . THR A 1 92 ? -13.152 9.274 -5.465 1.00 82.56 92 THR A C 1
ATOM 719 O O . THR A 1 92 ? -13.164 10.362 -6.035 1.00 82.56 92 THR A O 1
ATOM 722 N N . LEU A 1 93 ? -12.922 9.168 -4.153 1.00 83.62 93 LEU A N 1
ATOM 723 C CA . LEU A 1 93 ? -12.646 10.299 -3.266 1.00 83.62 93 LEU A CA 1
ATOM 724 C C . LEU A 1 93 ? -11.171 10.741 -3.268 1.00 83.62 93 LEU A C 1
ATOM 726 O O . LEU A 1 93 ? -10.821 11.650 -2.516 1.00 83.62 93 LEU A O 1
ATOM 730 N N . GLN A 1 94 ? -10.309 10.111 -4.074 1.00 82.38 94 GLN A N 1
ATOM 731 C CA . GLN A 1 94 ? -8.861 10.350 -4.127 1.00 82.38 94 GLN A CA 1
ATOM 732 C C . GLN A 1 94 ? -8.168 10.192 -2.761 1.00 82.38 94 GLN A C 1
ATOM 734 O O . GLN A 1 94 ? -7.151 10.821 -2.468 1.00 82.38 94 GLN A O 1
ATOM 739 N N . LEU A 1 95 ? -8.706 9.319 -1.906 1.00 76.56 95 LEU A N 1
ATOM 740 C CA . LEU A 1 95 ? -8.185 9.048 -0.564 1.00 76.56 95 LEU A CA 1
ATOM 741 C C . LEU A 1 95 ? -7.193 7.889 -0.538 1.00 76.56 95 LEU A C 1
ATOM 743 O O . LEU A 1 95 ? -6.948 7.327 0.527 1.00 76.56 95 LEU A O 1
ATOM 747 N N . THR A 1 96 ? -6.638 7.517 -1.686 1.00 69.88 96 THR A N 1
ATOM 748 C CA . THR A 1 96 ? -5.869 6.284 -1.877 1.00 69.88 96 THR A CA 1
ATOM 749 C C . THR A 1 96 ? -4.357 6.496 -1.942 1.00 69.88 96 THR A C 1
ATOM 751 O O . THR A 1 96 ? -3.603 5.534 -1.815 1.00 69.88 96 THR A O 1
ATOM 754 N N . GLY A 1 97 ? -3.907 7.754 -1.995 1.00 64.00 97 GLY A N 1
ATOM 755 C CA . GLY A 1 97 ? -2.493 8.143 -1.979 1.00 64.00 97 GLY A CA 1
ATOM 756 C C . GLY A 1 97 ? -1.778 7.948 -0.631 1.00 64.00 97 GLY A C 1
ATOM 757 O O . GLY A 1 97 ? -2.155 7.113 0.192 1.00 64.00 97 GLY A O 1
ATOM 758 N N . ALA A 1 98 ? -0.719 8.720 -0.386 1.00 58.88 98 ALA A N 1
ATOM 759 C CA . ALA A 1 98 ? 0.102 8.613 0.824 1.00 58.88 98 ALA A CA 1
ATOM 760 C C . ALA A 1 98 ? -0.682 8.879 2.133 1.00 58.88 98 ALA A C 1
ATOM 762 O O . ALA A 1 98 ? -1.649 9.639 2.155 1.00 58.88 98 ALA A O 1
ATOM 763 N N . TYR A 1 99 ? -0.250 8.270 3.244 1.00 61.56 99 TYR A N 1
ATOM 764 C CA . TYR A 1 99 ? -0.803 8.479 4.594 1.00 61.56 99 TYR A CA 1
ATOM 765 C C . TYR A 1 99 ? 0.301 8.402 5.665 1.00 61.56 99 TYR A C 1
ATOM 767 O O . TYR A 1 99 ? 1.426 7.977 5.385 1.00 61.56 99 TYR A O 1
ATOM 775 N N . LYS A 1 100 ? 0.011 8.825 6.905 1.00 57.47 100 LYS A N 1
ATOM 776 C CA . LYS A 1 100 ? 1.013 8.898 7.986 1.00 57.47 100 LYS A CA 1
ATOM 777 C C . LYS A 1 100 ? 1.281 7.528 8.625 1.00 57.47 100 LYS A C 1
ATOM 779 O O . LYS A 1 100 ? 0.577 7.106 9.538 1.00 57.47 100 LYS A O 1
ATOM 784 N N . ILE A 1 101 ? 2.374 6.884 8.213 1.00 50.62 101 ILE A N 1
ATOM 785 C CA . ILE A 1 101 ? 2.851 5.571 8.705 1.00 50.62 101 ILE A CA 1
ATOM 786 C C . ILE A 1 101 ? 2.998 5.507 10.227 1.00 50.62 101 ILE A C 1
ATOM 788 O O . ILE A 1 101 ? 2.629 4.511 10.848 1.00 50.62 101 ILE A O 1
ATOM 792 N N . SER A 1 102 ? 3.514 6.573 10.846 1.00 51.91 102 SER A N 1
ATOM 793 C CA . SER A 1 102 ? 3.744 6.635 12.297 1.00 51.91 102 SER A CA 1
ATOM 794 C C . SER A 1 102 ? 2.465 6.493 13.123 1.00 51.91 102 SER A C 1
ATOM 796 O O . SER A 1 102 ? 2.530 6.147 14.298 1.00 51.91 102 SER A O 1
ATOM 798 N N . ARG A 1 103 ? 1.301 6.732 12.511 1.00 55.47 103 ARG A N 1
ATOM 799 C CA . ARG A 1 103 ? -0.009 6.550 13.140 1.00 55.47 103 ARG A CA 1
ATOM 800 C C . ARG A 1 103 ? -0.524 5.116 13.047 1.00 55.47 103 ARG A C 1
ATOM 802 O O . ARG A 1 103 ? -1.420 4.753 13.799 1.00 55.47 103 ARG A O 1
ATOM 809 N N . TYR A 1 104 ? 0.039 4.296 12.162 1.00 54.00 104 TYR A N 1
ATOM 810 C CA . TYR A 1 104 ? -0.392 2.915 11.962 1.00 54.00 104 TYR A CA 1
ATOM 811 C C . TYR A 1 104 ? 0.339 1.923 12.882 1.00 54.00 104 TYR A C 1
ATOM 813 O O . TYR A 1 104 ? -0.294 1.003 13.392 1.00 54.00 104 TYR A O 1
ATOM 821 N N . ILE A 1 105 ? 1.642 2.112 13.141 1.00 50.31 105 ILE A N 1
ATOM 822 C CA . ILE A 1 105 ? 2.479 1.111 13.829 1.00 50.31 105 ILE A CA 1
ATOM 823 C C . ILE A 1 105 ? 2.789 1.520 15.276 1.00 50.31 105 ILE A C 1
ATOM 825 O O . ILE A 1 105 ? 3.642 2.377 15.508 1.00 50.31 105 ILE A O 1
ATOM 829 N N . LYS A 1 106 ? 2.203 0.819 16.255 1.00 46.94 106 LYS A N 1
ATOM 830 C CA . LYS A 1 106 ? 2.771 0.688 17.607 1.00 46.94 106 LYS A CA 1
ATOM 831 C C . LYS A 1 106 ? 2.933 -0.805 17.931 1.00 46.94 106 LYS A C 1
ATOM 833 O O . LYS A 1 106 ? 2.018 -1.590 17.727 1.00 46.94 106 LYS A O 1
ATOM 838 N N . GLU A 1 107 ? 4.147 -1.190 18.320 1.00 43.72 107 GLU A N 1
ATOM 839 C CA . GLU A 1 107 ? 4.690 -2.551 18.498 1.00 43.72 107 GLU A CA 1
ATOM 840 C C . GLU A 1 107 ? 3.706 -3.747 18.563 1.00 43.72 107 GLU A C 1
ATOM 842 O O . GLU A 1 107 ? 2.917 -3.906 19.494 1.00 43.72 107 GLU A O 1
ATOM 847 N N . VAL A 1 108 ? 3.849 -4.682 17.612 1.00 38.00 108 VAL A N 1
ATOM 848 C CA . VAL A 1 108 ? 3.213 -6.009 17.651 1.00 38.00 108 VAL A CA 1
ATOM 849 C C . VAL A 1 108 ? 4.170 -7.002 18.307 1.00 38.00 108 VAL A C 1
ATOM 851 O O . VAL A 1 108 ? 4.957 -7.666 17.635 1.00 38.00 108 VAL A O 1
ATOM 854 N N . ARG A 1 109 ? 4.103 -7.109 19.633 1.00 35.28 109 ARG A N 1
ATOM 855 C CA . ARG A 1 109 ? 4.588 -8.278 20.371 1.00 35.28 109 ARG A CA 1
ATOM 856 C C . ARG A 1 109 ? 3.614 -8.583 21.508 1.00 35.28 109 ARG A C 1
ATOM 858 O O . ARG A 1 109 ? 2.987 -7.686 22.060 1.00 35.28 109 ARG A O 1
ATOM 865 N N . ASP A 1 110 ? 3.425 -9.870 21.733 1.00 38.22 110 ASP A N 1
ATOM 866 C CA . ASP A 1 110 ? 2.671 -10.508 22.807 1.00 38.22 110 ASP A CA 1
ATOM 867 C C . ASP A 1 110 ? 1.136 -10.398 22.809 1.00 38.22 110 ASP A C 1
ATOM 869 O O . ASP A 1 110 ? 0.527 -9.330 22.727 1.00 38.22 110 ASP A O 1
ATOM 873 N N . ARG A 1 111 ? 0.549 -11.598 22.944 1.00 37.81 111 ARG A N 1
ATOM 874 C CA . ARG A 1 111 ? -0.854 -11.972 23.191 1.00 37.81 111 ARG A CA 1
ATOM 875 C C . ARG A 1 111 ? -1.853 -11.686 22.067 1.00 37.81 111 ARG A C 1
ATOM 877 O O . ARG A 1 111 ? -2.544 -10.677 22.076 1.00 37.81 111 ARG A O 1
ATOM 884 N N . VAL A 1 112 ? -2.037 -12.669 21.186 1.00 40.53 112 VAL A N 1
ATOM 885 C CA . VAL A 1 112 ? -3.308 -12.854 20.469 1.00 40.53 112 VAL A CA 1
ATOM 886 C C . VAL A 1 112 ? -3.762 -14.296 20.696 1.00 40.53 112 VAL A C 1
ATOM 888 O O . VAL A 1 112 ? -3.037 -15.232 20.376 1.00 40.53 112 VAL A O 1
ATOM 891 N N . LYS A 1 113 ? -4.924 -14.478 21.337 1.00 44.31 113 LYS A N 1
ATOM 892 C CA . LYS A 1 113 ? -5.458 -15.787 21.773 1.00 44.31 113 LYS A CA 1
ATOM 893 C C . LYS A 1 113 ? -6.652 -16.291 20.941 1.00 44.31 113 LYS A C 1
ATOM 895 O O . LYS A 1 113 ? -7.383 -17.157 21.406 1.00 44.31 113 LYS A O 1
ATOM 900 N N . ARG A 1 114 ? -6.874 -15.798 19.718 1.00 49.31 114 ARG A N 1
ATOM 901 C CA . ARG A 1 114 ? -7.922 -16.335 18.826 1.00 49.31 114 ARG A CA 1
ATOM 902 C C . ARG A 1 114 ? -7.348 -16.602 17.437 1.00 49.31 114 ARG A C 1
ATOM 904 O O . ARG A 1 114 ? -6.852 -15.6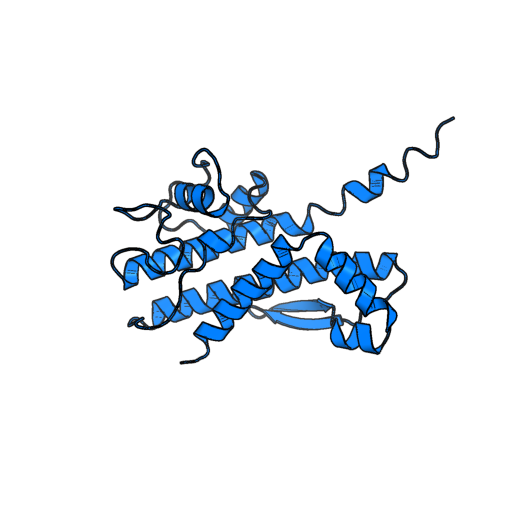92 16.788 1.00 49.31 114 ARG A O 1
ATOM 911 N N . LYS A 1 115 ? -7.345 -17.874 17.030 1.00 46.44 115 LYS A N 1
ATOM 912 C CA . LYS A 1 115 ? -6.642 -18.383 15.840 1.00 46.44 115 LYS A CA 1
ATOM 913 C C . LYS A 1 115 ? -7.249 -17.844 14.534 1.00 46.44 115 LYS A C 1
ATOM 915 O O . LYS A 1 115 ? -6.514 -17.395 13.664 1.00 46.44 115 LYS A O 1
ATOM 920 N N . GLU A 1 116 ? -8.577 -17.767 14.469 1.00 49.19 116 GLU A N 1
ATOM 921 C CA . GLU A 1 116 ? -9.328 -17.318 13.285 1.00 49.19 116 GLU A CA 1
ATOM 922 C C . GLU A 1 116 ? -9.139 -15.821 12.983 1.00 49.19 116 GLU A C 1
ATOM 924 O O . GLU A 1 116 ? -8.944 -15.433 11.833 1.00 49.19 116 GLU A O 1
ATOM 929 N N . SER A 1 117 ? -9.094 -14.963 14.009 1.00 51.16 117 SER A N 1
ATOM 930 C CA . SER A 1 117 ? -8.876 -13.521 13.817 1.00 51.16 117 SER A CA 1
ATOM 931 C C . SER A 1 117 ? -7.435 -13.192 13.404 1.00 51.16 117 SER A C 1
ATOM 933 O O . SER A 1 117 ? -7.196 -12.205 12.713 1.00 51.16 117 SER A O 1
ATOM 935 N N . ILE A 1 118 ? -6.464 -14.029 13.792 1.00 50.94 118 ILE A N 1
ATOM 936 C CA . ILE A 1 118 ? -5.064 -13.906 13.360 1.00 50.94 118 ILE A CA 1
ATOM 937 C C . ILE A 1 118 ? -4.914 -14.314 11.895 1.00 50.94 118 ILE A C 1
ATOM 939 O O . ILE A 1 118 ? -4.198 -13.642 11.163 1.00 50.94 118 ILE A O 1
ATOM 943 N N . GLU A 1 119 ? -5.559 -15.398 11.463 1.00 55.12 119 GLU A N 1
ATOM 944 C CA . GLU A 1 119 ? -5.497 -15.862 10.071 1.00 55.12 119 GLU A CA 1
ATOM 945 C C . GLU A 1 119 ? -6.120 -14.846 9.110 1.00 55.12 119 GLU A C 1
ATOM 947 O O . GLU A 1 119 ? -5.523 -14.530 8.082 1.00 55.12 119 GLU A O 1
ATOM 952 N N . PHE A 1 120 ? -7.244 -14.234 9.491 1.00 55.44 120 PHE A N 1
ATOM 953 C CA . PHE A 1 120 ? -7.851 -13.167 8.697 1.00 55.44 120 PHE A CA 1
ATOM 954 C C . PHE A 1 120 ? -6.990 -11.889 8.661 1.00 55.44 120 PHE A C 1
ATOM 956 O O . PHE A 1 120 ? -6.805 -11.293 7.597 1.00 55.44 120 PHE A O 1
ATOM 963 N N . ALA A 1 121 ? -6.395 -11.491 9.794 1.00 55.25 121 ALA A N 1
ATOM 964 C CA . ALA A 1 121 ? -5.452 -10.369 9.843 1.00 55.25 121 ALA A CA 1
ATOM 965 C C . ALA A 1 121 ? -4.180 -10.640 9.017 1.00 55.25 121 ALA A C 1
ATOM 967 O O . ALA A 1 121 ? -3.708 -9.753 8.306 1.00 55.25 121 ALA A O 1
ATOM 968 N N . ARG A 1 122 ? -3.649 -11.869 9.074 1.00 60.19 122 ARG A N 1
ATOM 969 C CA . ARG A 1 122 ? -2.514 -12.342 8.264 1.00 60.19 122 ARG A CA 1
ATOM 970 C C . ARG A 1 122 ? -2.819 -12.233 6.782 1.00 60.19 122 ARG A C 1
ATOM 972 O O . ARG A 1 122 ? -2.123 -11.500 6.087 1.00 60.19 122 ARG A O 1
ATOM 979 N N . ALA A 1 123 ? -3.905 -12.864 6.336 1.00 62.31 123 ALA A N 1
ATOM 980 C CA . ALA A 1 123 ? -4.328 -12.834 4.942 1.00 62.31 123 ALA A CA 1
ATOM 981 C C . ALA A 1 123 ? -4.536 -11.394 4.447 1.00 62.31 123 ALA A C 1
ATOM 983 O O . ALA A 1 123 ? -4.105 -11.043 3.348 1.00 62.31 123 ALA A O 1
ATOM 984 N N . SER A 1 124 ? -5.121 -10.530 5.282 1.00 61.84 124 SER A N 1
ATOM 985 C CA . SER A 1 124 ? -5.322 -9.113 4.964 1.00 61.84 124 SER A CA 1
ATOM 986 C C . SER A 1 124 ? -3.993 -8.360 4.808 1.00 61.84 124 SER A C 1
ATOM 988 O O . SER A 1 124 ? -3.798 -7.644 3.830 1.00 61.84 124 SER A O 1
ATOM 990 N N . ILE A 1 125 ? -3.036 -8.541 5.722 1.00 63.97 125 ILE A N 1
ATOM 991 C CA . ILE A 1 125 ? -1.745 -7.830 5.688 1.00 63.97 125 ILE A CA 1
ATOM 992 C C . ILE A 1 125 ? -0.817 -8.377 4.586 1.00 63.97 125 ILE A C 1
ATOM 994 O O . ILE A 1 125 ? -0.123 -7.599 3.923 1.00 63.97 125 ILE A O 1
ATOM 998 N N . GLU A 1 126 ? -0.833 -9.688 4.334 1.00 66.94 126 GLU A N 1
ATOM 999 C CA . GLU A 1 126 ? -0.164 -10.312 3.183 1.00 66.94 126 GLU A CA 1
ATOM 1000 C C . GLU A 1 126 ? -0.716 -9.764 1.863 1.00 66.94 126 GLU A C 1
ATOM 1002 O O . GLU A 1 126 ? 0.059 -9.399 0.974 1.00 66.94 126 GLU A O 1
ATOM 1007 N N . SER A 1 127 ? -2.042 -9.601 1.781 1.00 68.31 127 SER A N 1
ATOM 1008 C CA . SER A 1 127 ? -2.707 -8.967 0.641 1.00 68.31 127 SER A CA 1
ATOM 1009 C C . SER A 1 127 ? -2.208 -7.545 0.410 1.00 68.31 127 SER A C 1
ATOM 1011 O O . SER A 1 127 ? -1.856 -7.200 -0.715 1.00 68.31 127 SER A O 1
ATOM 1013 N N . VAL A 1 128 ? -2.085 -6.730 1.462 1.00 67.19 128 VAL A N 1
ATOM 1014 C CA . VAL A 1 128 ? -1.546 -5.363 1.345 1.00 67.19 128 VAL A CA 1
ATOM 1015 C C . VAL A 1 128 ? -0.106 -5.360 0.832 1.00 67.19 128 VAL A C 1
ATOM 1017 O O . VAL A 1 128 ? 0.220 -4.618 -0.099 1.00 67.19 128 VAL A O 1
ATOM 1020 N N . CYS A 1 129 ? 0.764 -6.194 1.413 1.00 72.25 129 CYS A N 1
ATOM 1021 C CA . CYS A 1 129 ? 2.160 -6.296 0.982 1.00 72.25 129 CYS A CA 1
ATOM 1022 C C . CYS A 1 129 ? 2.256 -6.664 -0.506 1.00 72.25 129 CYS A C 1
ATOM 1024 O O . CYS A 1 129 ? 3.015 -6.034 -1.248 1.00 72.25 129 CYS A O 1
ATOM 1026 N N . PHE A 1 130 ? 1.476 -7.654 -0.947 1.00 80.56 130 PHE A N 1
ATOM 1027 C CA . PHE A 1 130 ? 1.454 -8.076 -2.341 1.00 80.56 130 PHE A CA 1
ATOM 1028 C C . PHE A 1 130 ? 0.924 -6.977 -3.269 1.00 80.56 130 PHE A C 1
ATOM 1030 O O . PHE A 1 130 ? 1.610 -6.601 -4.219 1.00 80.56 130 PHE A O 1
ATOM 1037 N N . LEU A 1 131 ? -0.256 -6.421 -2.977 1.00 74.81 131 LEU A N 1
ATOM 1038 C CA . LEU A 1 131 ? -0.910 -5.436 -3.841 1.00 74.81 131 LEU A CA 1
ATOM 1039 C C . LEU A 1 131 ? -0.037 -4.198 -4.065 1.00 74.81 131 LEU A C 1
ATOM 1041 O O . LEU A 1 131 ? -0.008 -3.669 -5.173 1.00 74.81 131 LEU A O 1
ATOM 1045 N N . ARG A 1 132 ? 0.741 -3.768 -3.064 1.00 73.25 132 ARG A N 1
ATOM 1046 C CA . ARG A 1 132 ? 1.673 -2.653 -3.261 1.00 73.25 132 ARG A CA 1
ATOM 1047 C C . ARG A 1 132 ? 2.926 -3.021 -4.040 1.00 73.25 132 ARG A C 1
ATOM 1049 O O . ARG A 1 132 ? 3.371 -2.224 -4.858 1.00 73.25 132 ARG A O 1
ATOM 1056 N N . LYS A 1 133 ? 3.500 -4.209 -3.814 1.00 81.56 133 LYS A N 1
ATOM 1057 C CA . LYS A 1 133 ? 4.596 -4.700 -4.668 1.00 81.56 133 LYS A CA 1
ATOM 1058 C C . LYS A 1 133 ? 4.148 -4.756 -6.125 1.00 81.56 133 LYS A C 1
ATOM 1060 O O . LYS A 1 133 ? 4.905 -4.355 -7.004 1.00 81.56 133 LYS A O 1
ATOM 1065 N N . PHE A 1 134 ? 2.918 -5.210 -6.357 1.00 82.88 134 PHE A N 1
ATOM 1066 C CA . PHE A 1 134 ? 2.312 -5.255 -7.677 1.00 82.88 134 PHE A CA 1
ATOM 1067 C C . PHE A 1 134 ? 2.111 -3.849 -8.260 1.00 82.88 134 PHE A C 1
ATOM 1069 O O . PHE A 1 134 ? 2.667 -3.569 -9.316 1.00 82.88 134 PHE A O 1
ATOM 1076 N N . ALA A 1 135 ? 1.450 -2.933 -7.544 1.00 78.44 135 ALA A N 1
ATOM 1077 C CA . ALA A 1 135 ? 1.248 -1.554 -8.004 1.00 78.44 135 ALA A CA 1
ATOM 1078 C C . ALA A 1 135 ? 2.576 -0.832 -8.307 1.00 78.44 135 ALA A C 1
ATOM 1080 O O . ALA A 1 135 ? 2.733 -0.210 -9.359 1.00 78.44 135 ALA A O 1
ATOM 1081 N N . ARG A 1 136 ? 3.580 -0.980 -7.430 1.00 84.25 136 ARG A N 1
ATOM 1082 C CA . ARG A 1 136 ? 4.930 -0.455 -7.677 1.00 84.25 136 ARG A CA 1
ATOM 1083 C C . ARG A 1 136 ? 5.545 -1.075 -8.926 1.00 84.25 136 ARG A C 1
ATOM 1085 O O . ARG A 1 136 ? 6.154 -0.362 -9.713 1.00 84.25 136 ARG A O 1
ATOM 1092 N N . SER A 1 137 ? 5.405 -2.384 -9.111 1.00 87.31 137 SER A N 1
ATOM 1093 C CA . SER A 1 137 ? 5.902 -3.079 -10.298 1.00 87.31 137 SER A CA 1
ATOM 1094 C C . SER A 1 137 ? 5.236 -2.578 -11.586 1.00 87.31 137 SER A C 1
ATOM 1096 O O . SER A 1 137 ? 5.934 -2.346 -12.575 1.00 87.31 137 SER A O 1
ATOM 1098 N N . GLU A 1 138 ? 3.917 -2.370 -11.575 1.00 86.12 138 GLU A N 1
ATOM 1099 C CA . GLU A 1 138 ? 3.175 -1.823 -12.717 1.00 86.12 138 GLU A CA 1
ATOM 1100 C C . GLU A 1 138 ? 3.626 -0.406 -13.080 1.00 86.12 138 GLU A C 1
ATOM 1102 O O . GLU A 1 138 ? 3.689 -0.077 -14.261 1.00 86.12 138 GLU A O 1
ATOM 1107 N N . ALA A 1 139 ? 4.009 0.411 -12.094 1.00 83.88 139 ALA A N 1
ATOM 1108 C CA . ALA A 1 139 ? 4.554 1.746 -12.331 1.00 83.88 139 ALA A CA 1
ATOM 1109 C C . ALA A 1 139 ? 6.043 1.732 -12.736 1.00 83.88 139 ALA A C 1
ATOM 1111 O O . ALA A 1 139 ? 6.476 2.506 -13.595 1.00 83.88 139 ALA A O 1
ATOM 1112 N N . LEU A 1 140 ? 6.842 0.838 -12.147 1.00 88.25 140 LEU A N 1
ATOM 1113 C CA . LEU A 1 140 ? 8.280 0.736 -12.398 1.00 88.25 140 LEU A CA 1
ATOM 1114 C C . LEU A 1 140 ? 8.579 0.220 -13.809 1.00 88.25 140 LEU A C 1
ATOM 1116 O O . LEU A 1 140 ? 9.532 0.671 -14.447 1.00 88.25 140 LEU A O 1
ATOM 1120 N N . ARG A 1 141 ? 7.769 -0.714 -14.315 1.00 91.38 141 ARG A N 1
ATOM 1121 C CA . ARG A 1 141 ? 7.944 -1.301 -15.647 1.00 91.38 141 ARG A CA 1
ATOM 1122 C C . ARG A 1 141 ? 7.991 -0.255 -16.778 1.00 91.38 141 ARG A C 1
ATOM 1124 O O . ARG A 1 141 ? 9.034 -0.176 -17.430 1.00 91.38 141 ARG A O 1
ATOM 1131 N N . PRO A 1 142 ? 6.953 0.573 -17.007 1.00 89.56 142 PRO A N 1
ATOM 1132 C CA . PRO A 1 142 ? 6.970 1.574 -18.072 1.00 89.56 142 PRO A CA 1
ATOM 1133 C C . PRO A 1 142 ? 8.043 2.647 -17.844 1.00 89.56 142 PRO A C 1
ATOM 1135 O O . PRO A 1 142 ? 8.602 3.177 -18.805 1.00 89.56 142 PRO A O 1
ATOM 1138 N N . TYR A 1 143 ? 8.395 2.944 -16.587 1.00 89.38 143 TYR A N 1
ATOM 1139 C CA . TYR A 1 143 ? 9.501 3.849 -16.271 1.00 89.38 143 TYR A CA 1
ATOM 1140 C C . TYR A 1 143 ? 10.856 3.314 -16.770 1.00 89.38 143 TYR A C 1
ATOM 1142 O O . TYR A 1 143 ? 11.626 4.060 -17.384 1.00 89.38 143 TYR A O 1
ATOM 1150 N N . LEU A 1 144 ? 11.149 2.030 -16.536 1.00 91.50 144 LEU A N 1
ATOM 1151 C CA . LEU A 1 144 ? 12.378 1.387 -17.013 1.00 91.50 144 LEU A CA 1
ATOM 1152 C C . LEU A 1 144 ? 12.386 1.253 -18.540 1.00 91.50 144 LEU A C 1
ATOM 1154 O O . LEU A 1 144 ? 13.384 1.599 -19.180 1.00 91.50 144 LEU A O 1
ATOM 1158 N N . GLU A 1 145 ? 11.263 0.832 -19.126 1.00 91.44 145 GLU A N 1
ATOM 1159 C CA . GLU A 1 145 ? 11.109 0.694 -20.579 1.00 91.44 145 GLU A CA 1
ATOM 1160 C C . GLU A 1 145 ? 11.316 2.044 -21.289 1.00 91.44 145 GLU A C 1
ATOM 1162 O O . GLU A 1 145 ? 12.078 2.125 -22.256 1.00 91.44 145 GLU A O 1
ATOM 1167 N N . GLY A 1 146 ? 10.766 3.137 -20.743 1.00 89.19 146 GLY A N 1
ATOM 1168 C CA . GLY A 1 146 ? 10.992 4.501 -21.237 1.00 89.19 146 GLY A CA 1
ATOM 1169 C C . GLY A 1 146 ? 12.456 4.961 -21.157 1.00 89.19 146 GLY A C 1
ATOM 1170 O O . GLY A 1 146 ? 12.886 5.823 -21.924 1.00 89.19 146 GLY A O 1
ATOM 1171 N N . LYS A 1 147 ? 13.260 4.348 -20.281 1.00 91.06 147 LYS A N 1
ATOM 1172 C CA . LYS A 1 147 ? 14.715 4.552 -20.182 1.00 91.06 147 LYS A CA 1
ATOM 1173 C C . LYS A 1 147 ? 15.528 3.519 -20.970 1.00 91.06 147 LYS A C 1
ATOM 1175 O O . LYS A 1 147 ? 16.740 3.422 -20.772 1.00 91.06 147 LYS A O 1
ATOM 1180 N N . LYS A 1 148 ? 14.887 2.787 -21.887 1.00 93.19 148 LYS A N 1
ATOM 1181 C CA . LYS A 1 148 ? 15.497 1.749 -22.735 1.00 93.19 148 LYS A CA 1
ATOM 1182 C C . LYS A 1 148 ? 16.082 0.574 -21.938 1.00 93.19 148 LYS A C 1
ATOM 1184 O O . LYS A 1 148 ? 17.027 -0.071 -22.388 1.00 93.19 148 LYS A O 1
ATOM 1189 N N . VAL A 1 149 ? 15.529 0.290 -20.759 1.00 94.88 149 VAL A N 1
ATOM 1190 C CA . VAL A 1 149 ? 15.833 -0.910 -19.970 1.00 94.88 149 VAL A CA 1
ATOM 1191 C C . VAL A 1 149 ? 14.617 -1.821 -20.018 1.00 94.88 149 VAL A C 1
ATOM 1193 O O . VAL A 1 149 ? 13.557 -1.462 -19.522 1.00 94.88 149 VAL A O 1
ATOM 1196 N N . THR A 1 150 ? 14.759 -3.012 -20.596 1.00 96.00 150 THR A N 1
ATOM 1197 C CA . THR A 1 150 ? 13.681 -4.010 -20.603 1.00 96.00 150 THR A CA 1
ATOM 1198 C C . THR A 1 150 ? 13.734 -4.815 -19.302 1.00 96.00 150 THR A C 1
ATOM 1200 O O . THR A 1 150 ? 14.669 -5.607 -19.140 1.00 96.00 150 THR A O 1
ATOM 1203 N N . PRO A 1 151 ? 12.789 -4.638 -18.362 1.00 95.88 151 PRO A N 1
ATOM 1204 C CA . PRO A 1 151 ? 12.831 -5.337 -17.085 1.00 95.88 151 PRO A CA 1
ATOM 1205 C C . PRO A 1 151 ? 12.685 -6.852 -17.262 1.00 95.88 151 PRO A C 1
ATOM 1207 O O . PRO A 1 151 ? 11.973 -7.336 -18.143 1.00 95.88 151 PRO A O 1
ATOM 1210 N N . VAL A 1 152 ? 13.365 -7.609 -16.403 1.00 97.12 152 VAL A N 1
ATOM 1211 C CA . VAL A 1 152 ? 13.120 -9.045 -16.244 1.00 97.12 152 VAL A CA 1
ATOM 1212 C C . VAL A 1 152 ? 11.830 -9.208 -15.448 1.00 97.12 152 VAL A C 1
ATOM 1214 O O . VAL A 1 152 ? 11.634 -8.516 -14.453 1.00 97.12 152 VAL A O 1
ATOM 1217 N N . ILE A 1 153 ? 10.951 -10.105 -15.890 1.00 96.31 153 ILE A N 1
ATOM 1218 C CA . ILE A 1 153 ? 9.653 -10.354 -15.258 1.00 96.31 153 ILE A CA 1
ATOM 1219 C C . ILE A 1 153 ? 9.701 -11.678 -14.496 1.00 96.31 153 ILE A C 1
ATOM 1221 O O . ILE A 1 153 ? 10.132 -12.695 -15.042 1.00 96.31 153 ILE A O 1
ATOM 1225 N N . LYS A 1 154 ? 9.228 -11.665 -13.250 1.00 95.44 154 LYS A N 1
ATOM 1226 C CA . LYS A 1 154 ? 8.944 -12.850 -12.436 1.00 95.44 154 LYS A CA 1
ATOM 1227 C C . LYS A 1 154 ? 7.436 -13.022 -12.279 1.00 95.44 154 LYS A C 1
ATOM 1229 O O . LYS A 1 154 ? 6.704 -12.044 -12.155 1.00 95.44 154 LYS A O 1
ATOM 1234 N N . LYS A 1 155 ? 6.984 -14.273 -12.240 1.00 93.19 155 LYS A N 1
ATOM 1235 C CA . LYS A 1 155 ? 5.591 -14.610 -11.932 1.00 93.19 155 LYS A CA 1
ATOM 1236 C C . LYS A 1 155 ? 5.440 -14.833 -10.436 1.00 93.19 155 LYS A C 1
ATOM 1238 O O . LYS A 1 155 ? 6.140 -15.676 -9.879 1.00 93.19 155 LYS A O 1
ATOM 1243 N N . GLU A 1 156 ? 4.516 -14.121 -9.806 1.00 89.50 156 GLU A N 1
ATOM 1244 C CA . GLU A 1 156 ? 4.092 -14.383 -8.428 1.00 89.50 156 GLU A CA 1
ATOM 1245 C C . GLU A 1 156 ? 2.630 -14.841 -8.400 1.00 89.50 156 GLU A C 1
ATOM 1247 O O . GLU A 1 156 ? 1.820 -14.439 -9.236 1.00 89.50 156 GLU A O 1
ATOM 1252 N N . VAL A 1 157 ? 2.301 -15.717 -7.448 1.00 83.25 157 VAL A N 1
ATOM 1253 C CA . VAL A 1 157 ? 0.934 -16.201 -7.229 1.00 83.25 157 VAL A CA 1
ATOM 1254 C C . VAL A 1 157 ? 0.347 -15.479 -6.031 1.00 83.25 157 VAL A C 1
ATOM 1256 O O . VAL A 1 157 ? 0.942 -15.475 -4.956 1.00 83.25 157 VAL A O 1
ATOM 1259 N N . PHE A 1 158 ? -0.844 -14.921 -6.205 1.00 77.88 158 PHE A N 1
ATOM 1260 C CA . PHE A 1 158 ? -1.601 -14.296 -5.131 1.00 77.88 158 PHE A CA 1
ATOM 1261 C C . PHE A 1 158 ? -3.086 -14.626 -5.285 1.00 77.88 158 PHE A C 1
ATOM 1263 O O . PHE A 1 158 ? -3.646 -14.493 -6.372 1.00 77.88 158 PHE A O 1
ATOM 1270 N N . ASN A 1 159 ? -3.718 -15.121 -4.216 1.00 70.31 159 ASN A N 1
ATOM 1271 C CA . ASN A 1 159 ? -5.115 -15.580 -4.217 1.00 70.31 159 ASN A CA 1
ATOM 1272 C C . ASN A 1 159 ? -5.471 -16.487 -5.415 1.00 70.31 159 ASN A C 1
ATOM 1274 O O . ASN A 1 159 ? -6.503 -16.316 -6.064 1.00 70.31 159 ASN A O 1
ATOM 1278 N N . GLY A 1 160 ? -4.582 -17.434 -5.742 1.00 72.44 160 GLY A N 1
ATOM 1279 C CA . GLY A 1 160 ? -4.780 -18.400 -6.831 1.00 72.44 160 GLY A CA 1
ATOM 1280 C C . GLY A 1 160 ? -4.652 -17.826 -8.248 1.00 72.44 160 GLY A C 1
ATOM 1281 O O . GLY A 1 160 ? -4.906 -18.543 -9.213 1.00 72.44 160 GLY A O 1
ATOM 1282 N N . LYS A 1 161 ? -4.254 -16.558 -8.395 1.00 71.56 161 LYS A N 1
ATOM 1283 C CA . LYS A 1 161 ? -4.022 -15.903 -9.689 1.00 71.56 161 LYS A CA 1
ATOM 1284 C C . LYS A 1 161 ? -2.542 -15.586 -9.880 1.00 71.56 161 LYS A C 1
ATOM 1286 O O . LYS A 1 161 ? -1.828 -15.319 -8.915 1.00 71.56 161 LYS A O 1
ATOM 1291 N N . TYR A 1 162 ? -2.095 -15.619 -11.132 1.00 86.31 162 TYR A N 1
ATOM 1292 C CA . TYR A 1 162 ? -0.733 -15.256 -11.516 1.00 86.31 162 TYR A CA 1
ATOM 1293 C C . TYR A 1 162 ? -0.638 -13.768 -11.836 1.00 86.31 162 TYR A C 1
ATOM 1295 O O . TYR A 1 162 ? -1.493 -13.228 -12.537 1.00 86.31 162 TYR A O 1
ATOM 1303 N N . TYR A 1 163 ? 0.440 -13.148 -11.368 1.00 87.25 163 TYR A N 1
ATOM 1304 C CA . TYR A 1 163 ? 0.764 -11.751 -11.616 1.00 87.25 163 TYR A CA 1
ATOM 1305 C C . TYR A 1 163 ? 2.212 -11.625 -12.077 1.00 87.25 163 TYR A C 1
ATOM 1307 O O . TYR A 1 163 ? 3.114 -12.261 -11.526 1.00 87.25 163 TYR A O 1
ATOM 1315 N N . ASP A 1 164 ? 2.423 -10.776 -13.075 1.00 92.31 164 ASP A N 1
ATOM 1316 C CA . ASP A 1 164 ? 3.736 -10.482 -13.636 1.00 92.31 164 ASP A CA 1
ATOM 1317 C C . ASP A 1 164 ? 4.338 -9.272 -12.915 1.00 92.31 164 ASP A C 1
ATOM 1319 O O . ASP A 1 164 ? 3.828 -8.154 -13.013 1.00 92.31 164 ASP A O 1
ATOM 1323 N N . LEU A 1 165 ? 5.423 -9.496 -12.175 1.00 94.31 165 LEU A N 1
ATOM 1324 C CA . LEU A 1 165 ? 6.137 -8.456 -11.442 1.00 94.31 165 LEU A CA 1
ATOM 1325 C C . LEU A 1 165 ? 7.544 -8.249 -12.012 1.00 94.31 165 LEU A C 1
ATOM 1327 O O . LEU A 1 165 ? 8.182 -9.185 -12.486 1.00 94.31 165 LEU A O 1
ATOM 1331 N N . VAL A 1 166 ? 8.070 -7.031 -11.909 1.00 94.56 166 VAL A N 1
ATOM 1332 C CA . VAL A 1 166 ? 9.469 -6.722 -12.206 1.00 94.56 166 VAL A CA 1
ATOM 1333 C C . VAL A 1 166 ? 10.361 -7.453 -11.199 1.00 94.56 166 VAL A C 1
ATOM 1335 O O . VAL A 1 166 ? 10.274 -7.251 -9.987 1.00 94.56 166 VAL A O 1
ATOM 1338 N N . ASP A 1 167 ? 11.245 -8.307 -11.705 1.00 95.81 167 ASP A N 1
ATOM 1339 C CA . ASP A 1 167 ? 12.345 -8.884 -10.941 1.00 95.81 167 ASP A CA 1
ATOM 1340 C C . ASP A 1 167 ? 13.503 -7.886 -10.925 1.00 95.81 167 ASP A C 1
ATOM 1342 O O . ASP A 1 167 ? 14.339 -7.844 -11.830 1.00 95.81 167 ASP A O 1
ATOM 1346 N N . GLU A 1 168 ? 13.535 -7.037 -9.903 1.00 93.12 168 GLU A N 1
ATOM 1347 C CA . GLU A 1 168 ? 14.550 -5.992 -9.767 1.00 93.12 168 GLU A CA 1
ATOM 1348 C C . GLU A 1 168 ? 15.966 -6.561 -9.687 1.00 93.12 168 GLU A C 1
ATOM 1350 O O . GLU A 1 168 ? 16.874 -6.024 -10.317 1.00 93.12 168 GLU A O 1
ATOM 1355 N N . ALA A 1 169 ? 16.166 -7.664 -8.963 1.00 93.94 169 ALA A N 1
ATOM 1356 C CA . ALA A 1 169 ? 17.487 -8.259 -8.796 1.00 93.94 169 ALA A CA 1
ATOM 1357 C C . ALA A 1 169 ? 18.008 -8.813 -10.128 1.00 93.94 169 ALA A C 1
ATOM 1359 O O . ALA A 1 169 ? 19.141 -8.518 -10.525 1.00 93.94 169 ALA A O 1
ATOM 1360 N N . ALA A 1 170 ? 17.170 -9.558 -10.855 1.00 95.94 170 ALA A N 1
ATOM 1361 C CA . ALA A 1 170 ? 17.524 -10.063 -12.176 1.00 95.94 170 ALA A CA 1
ATOM 1362 C C . ALA A 1 170 ? 17.671 -8.928 -13.204 1.00 95.94 170 ALA A C 1
ATOM 1364 O O . ALA A 1 170 ? 18.581 -8.964 -14.036 1.00 95.94 170 ALA A O 1
ATOM 1365 N N . THR A 1 171 ? 16.838 -7.888 -13.112 1.00 96.31 171 THR A N 1
ATOM 1366 C CA . THR A 1 171 ? 16.931 -6.695 -13.966 1.00 96.31 171 THR A CA 1
ATOM 1367 C C . THR A 1 171 ? 18.243 -5.952 -13.736 1.00 96.31 171 THR A C 1
ATOM 1369 O O . THR A 1 171 ? 18.924 -5.637 -14.704 1.00 96.31 171 THR A O 1
ATOM 1372 N N . ILE A 1 172 ? 18.651 -5.739 -12.481 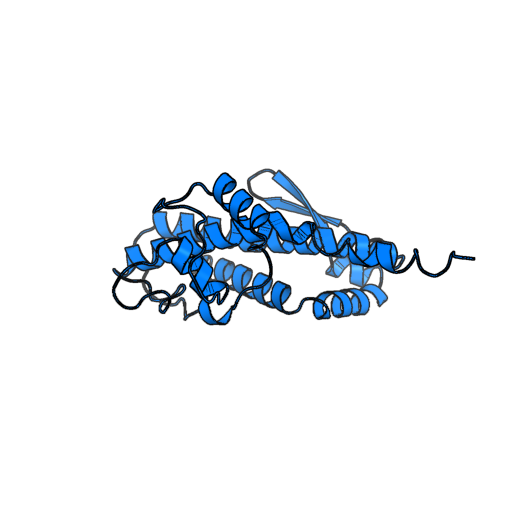1.00 97.19 172 ILE A N 1
ATOM 1373 C CA . ILE A 1 172 ? 19.934 -5.109 -12.129 1.00 97.19 172 ILE A CA 1
ATOM 1374 C C . ILE A 1 172 ? 21.111 -5.965 -12.599 1.00 97.19 172 ILE A C 1
ATOM 1376 O O . ILE A 1 172 ? 22.095 -5.434 -13.111 1.00 97.19 172 ILE A O 1
ATOM 1380 N N . LYS A 1 173 ? 21.015 -7.291 -12.455 1.00 96.38 173 LYS A N 1
ATOM 1381 C CA . LYS A 1 173 ? 22.055 -8.215 -12.923 1.00 96.38 173 LYS A CA 1
ATOM 1382 C C . LYS A 1 173 ? 22.232 -8.150 -14.443 1.00 96.38 173 LYS A C 1
ATOM 1384 O O . LYS A 1 173 ? 23.359 -8.227 -14.922 1.00 96.38 173 LYS A O 1
ATOM 1389 N N . LYS A 1 174 ? 21.134 -8.008 -15.192 1.00 96.31 174 LYS A N 1
ATOM 1390 C CA . LYS A 1 174 ? 21.145 -7.898 -16.658 1.00 96.31 174 LYS A CA 1
ATOM 1391 C C . LYS A 1 174 ? 21.521 -6.493 -17.145 1.00 96.31 174 LYS A C 1
ATOM 1393 O O . LYS A 1 174 ? 22.183 -6.361 -18.168 1.00 96.31 174 LYS A O 1
ATOM 1398 N N . PHE A 1 175 ? 21.119 -5.460 -16.409 1.00 95.62 175 PHE A N 1
ATOM 1399 C CA . PHE A 1 175 ? 21.323 -4.051 -16.732 1.00 95.62 175 PHE A CA 1
ATOM 1400 C C . PHE A 1 175 ? 21.809 -3.308 -15.485 1.00 95.62 175 PHE A C 1
ATOM 1402 O O . PHE A 1 175 ? 21.011 -2.832 -14.678 1.00 95.62 175 PHE A O 1
ATOM 1409 N N . SER A 1 176 ? 23.124 -3.169 -15.321 1.00 92.56 176 SER A N 1
ATOM 1410 C CA . SER A 1 176 ? 23.709 -2.564 -14.114 1.00 92.56 176 SER A CA 1
ATOM 1411 C C . SER A 1 176 ? 23.229 -1.125 -13.869 1.00 92.56 176 SER A C 1
ATOM 1413 O O . SER A 1 176 ? 23.024 -0.730 -12.717 1.00 92.56 176 SER A O 1
ATOM 1415 N N . GLN A 1 177 ? 22.949 -0.362 -14.935 1.00 92.38 177 GLN A N 1
ATOM 1416 C CA . GLN A 1 177 ? 22.383 0.988 -14.845 1.00 92.38 177 GLN A CA 1
ATOM 1417 C C . GLN A 1 177 ? 20.969 1.026 -14.243 1.00 92.38 177 GLN A C 1
ATOM 1419 O O . GLN A 1 177 ? 20.574 2.056 -13.690 1.00 92.38 177 GLN A O 1
ATOM 1424 N N . ALA A 1 178 ? 20.223 -0.086 -14.285 1.00 93.56 178 ALA A N 1
ATOM 1425 C CA . ALA A 1 178 ? 18.880 -0.169 -13.717 1.00 93.56 178 ALA A CA 1
ATOM 1426 C C . ALA A 1 178 ? 18.886 0.084 -12.206 1.00 93.56 178 ALA A C 1
ATOM 1428 O O . ALA A 1 178 ? 17.928 0.644 -11.686 1.00 93.56 178 ALA A O 1
ATOM 1429 N N . LYS A 1 179 ? 19.987 -0.230 -11.505 1.00 95.19 179 LYS A N 1
ATOM 1430 C CA . LYS A 1 179 ? 20.113 0.018 -10.062 1.00 95.19 179 LYS A CA 1
ATOM 1431 C C . LYS A 1 179 ? 19.880 1.487 -9.714 1.00 95.19 179 LYS A C 1
ATOM 1433 O O . LYS A 1 179 ? 19.098 1.785 -8.818 1.00 95.19 179 LYS A O 1
ATOM 1438 N N . LYS A 1 180 ? 20.537 2.402 -10.433 1.00 92.69 180 LYS A N 1
ATOM 1439 C CA . LYS A 1 180 ? 20.383 3.843 -10.196 1.00 92.69 180 LYS A CA 1
ATOM 1440 C C . LYS A 1 180 ? 18.986 4.322 -10.595 1.00 92.69 180 LYS A C 1
ATOM 1442 O O . LYS A 1 180 ? 18.389 5.101 -9.871 1.00 92.69 180 LYS A O 1
ATOM 1447 N N . MET A 1 181 ? 18.444 3.806 -11.698 1.00 92.19 181 MET A N 1
ATOM 1448 C CA . MET A 1 181 ? 17.097 4.157 -12.160 1.00 92.19 181 MET A CA 1
ATOM 1449 C C . MET A 1 181 ? 16.017 3.744 -11.152 1.00 92.19 181 MET A C 1
ATOM 1451 O O . MET A 1 181 ? 15.141 4.543 -10.851 1.00 92.19 181 MET A O 1
ATOM 1455 N N . ILE A 1 182 ? 16.107 2.534 -10.596 1.00 90.50 182 ILE A N 1
ATOM 1456 C CA . ILE A 1 182 ? 15.201 2.050 -9.546 1.00 90.50 182 ILE A CA 1
ATOM 1457 C C . ILE A 1 182 ? 15.335 2.920 -8.290 1.00 90.50 182 ILE A C 1
ATOM 1459 O O . ILE A 1 182 ? 14.333 3.360 -7.743 1.00 90.50 182 ILE A O 1
ATOM 1463 N N . GLN A 1 183 ? 16.561 3.256 -7.877 1.00 89.62 183 GLN A N 1
ATOM 1464 C CA . GLN A 1 183 ? 16.781 4.159 -6.742 1.00 89.62 183 GLN A CA 1
ATOM 1465 C C . GLN A 1 183 ? 16.198 5.561 -6.971 1.00 89.62 183 GLN A C 1
ATOM 1467 O O . GLN A 1 183 ? 15.670 6.163 -6.040 1.00 89.62 183 GLN A O 1
ATOM 1472 N N . ASP A 1 184 ? 16.307 6.098 -8.186 1.00 87.06 184 ASP A N 1
ATOM 1473 C CA . ASP A 1 184 ? 15.756 7.408 -8.534 1.00 87.06 184 ASP A CA 1
ATOM 1474 C C . ASP A 1 184 ? 14.221 7.368 -8.611 1.00 87.06 184 ASP A C 1
ATOM 1476 O O . ASP A 1 184 ? 13.567 8.308 -8.165 1.00 87.06 184 ASP A O 1
ATOM 1480 N N . PHE A 1 185 ? 13.645 6.267 -9.107 1.00 85.56 185 PHE A N 1
ATOM 1481 C CA . PHE A 1 185 ? 12.207 5.999 -9.041 1.00 85.56 185 PHE A CA 1
ATOM 1482 C C . PHE A 1 185 ? 11.722 5.962 -7.587 1.00 85.56 185 PHE A C 1
ATOM 1484 O O . PHE A 1 185 ? 10.764 6.643 -7.232 1.00 85.56 185 PHE A O 1
ATOM 1491 N N . ASP A 1 186 ? 12.438 5.247 -6.719 1.00 80.56 186 ASP A N 1
ATOM 1492 C CA . ASP A 1 186 ? 12.062 5.088 -5.316 1.00 80.56 186 ASP A CA 1
ATOM 1493 C C . ASP A 1 186 ? 12.126 6.396 -4.514 1.00 80.56 186 ASP A C 1
ATOM 1495 O O . ASP A 1 186 ? 11.366 6.580 -3.562 1.00 80.56 186 ASP A O 1
ATOM 1499 N N . LYS A 1 187 ? 13.008 7.323 -4.906 1.00 79.31 187 LYS A N 1
ATOM 1500 C CA . LYS A 1 187 ? 13.096 8.669 -4.319 1.00 79.31 187 LYS A CA 1
ATOM 1501 C C . LYS A 1 187 ? 11.954 9.590 -4.735 1.00 79.31 187 LYS A C 1
ATOM 1503 O O . LYS A 1 187 ? 11.732 10.587 -4.052 1.00 79.31 187 LYS A O 1
ATOM 1508 N N . ALA A 1 188 ? 11.276 9.303 -5.844 1.00 75.62 188 ALA A N 1
ATOM 1509 C CA . ALA A 1 188 ? 10.150 10.111 -6.297 1.00 75.62 188 ALA A CA 1
ATOM 1510 C C . ALA A 1 188 ? 8.904 9.897 -5.420 1.00 75.62 188 ALA A C 1
ATOM 1512 O O . ALA A 1 188 ? 8.091 10.809 -5.302 1.00 75.62 188 ALA A O 1
ATOM 1513 N N . ASP A 1 189 ? 8.788 8.736 -4.763 1.00 67.25 189 ASP A N 1
ATOM 1514 C CA . ASP A 1 189 ? 7.733 8.448 -3.787 1.00 67.25 189 ASP A CA 1
ATOM 1515 C C . ASP A 1 189 ? 8.260 7.626 -2.587 1.00 67.25 189 ASP A C 1
ATOM 1517 O O . ASP A 1 189 ? 7.984 6.427 -2.444 1.00 67.25 189 ASP A O 1
ATOM 1521 N N . PRO A 1 190 ? 9.025 8.262 -1.678 1.00 63.47 190 PRO A N 1
ATOM 1522 C CA . PRO A 1 190 ? 9.561 7.583 -0.498 1.00 63.47 190 PRO A CA 1
ATOM 1523 C C . PRO A 1 190 ? 8.436 7.083 0.421 1.00 63.47 190 PRO A C 1
ATOM 1525 O O . PRO A 1 190 ? 8.554 6.034 1.056 1.00 63.47 190 PRO A O 1
ATOM 1528 N N . SER A 1 191 ? 7.306 7.798 0.427 1.00 58.22 191 SER A N 1
ATOM 1529 C CA . SER A 1 191 ? 6.141 7.498 1.253 1.00 58.22 191 SER A CA 1
ATOM 1530 C C . SER A 1 191 ? 5.417 6.223 0.836 1.00 58.22 191 SER A C 1
ATOM 1532 O O . SER A 1 191 ? 4.791 5.585 1.675 1.00 58.22 191 SER A O 1
ATOM 1534 N N . HIS A 1 192 ? 5.486 5.823 -0.433 1.00 63.78 192 HIS A N 1
ATOM 1535 C CA . HIS A 1 192 ? 4.960 4.543 -0.884 1.00 63.78 192 HIS A CA 1
ATOM 1536 C C . HIS A 1 192 ? 5.902 3.394 -0.505 1.00 63.78 192 HIS A C 1
ATOM 1538 O O . HIS A 1 192 ? 5.451 2.355 -0.022 1.00 63.78 192 HIS A O 1
ATOM 1544 N N . ASN A 1 193 ? 7.213 3.587 -0.634 1.00 63.16 193 ASN A N 1
ATOM 1545 C CA . ASN A 1 193 ? 8.208 2.545 -0.372 1.00 63.16 193 ASN A CA 1
ATOM 1546 C C . ASN A 1 193 ? 8.345 2.161 1.104 1.00 63.16 193 ASN A C 1
ATOM 1548 O O . ASN A 1 193 ? 8.373 0.970 1.434 1.00 63.16 193 ASN A O 1
ATOM 1552 N N . ASP A 1 194 ? 8.329 3.142 2.007 1.00 61.97 194 ASP A N 1
ATOM 1553 C CA . ASP A 1 194 ? 8.332 2.894 3.460 1.00 61.97 194 ASP A CA 1
ATOM 1554 C C . ASP A 1 194 ? 7.142 2.040 3.917 1.00 61.97 194 ASP A C 1
ATOM 1556 O O . ASP A 1 194 ? 7.144 1.377 4.953 1.00 61.97 194 ASP A O 1
ATOM 1560 N N . ASN A 1 195 ? 6.125 2.023 3.082 1.00 59.88 195 ASN A N 1
ATOM 1561 C CA . ASN A 1 195 ? 4.755 1.710 3.388 1.00 59.88 195 ASN A CA 1
ATOM 1562 C C . ASN A 1 195 ? 4.446 0.306 2.802 1.00 59.88 195 ASN A C 1
ATOM 1564 O O . ASN A 1 195 ? 3.848 -0.537 3.478 1.00 59.88 195 ASN A O 1
ATOM 1568 N N . ILE A 1 196 ? 5.083 -0.045 1.665 1.00 64.38 196 ILE A N 1
ATOM 1569 C CA . ILE A 1 196 ? 5.392 -1.444 1.289 1.00 64.38 196 ILE A CA 1
ATOM 1570 C C . ILE A 1 196 ? 6.189 -2.124 2.402 1.00 64.38 196 ILE A C 1
ATOM 1572 O O . ILE A 1 196 ? 5.804 -3.190 2.885 1.00 64.38 196 ILE A O 1
ATOM 1576 N N . LYS A 1 197 ? 7.305 -1.512 2.821 1.00 63.97 197 LYS A N 1
ATOM 1577 C CA . LYS A 1 197 ? 8.219 -2.100 3.807 1.00 63.97 197 LYS A CA 1
ATOM 1578 C C . LYS A 1 197 ? 7.508 -2.359 5.132 1.00 63.97 197 LYS A C 1
ATOM 1580 O O . LYS A 1 197 ? 7.615 -3.461 5.662 1.00 63.97 197 LYS A O 1
ATOM 1585 N N . ALA A 1 198 ? 6.745 -1.389 5.628 1.00 58.41 198 ALA A N 1
ATOM 1586 C CA . ALA A 1 198 ? 5.914 -1.524 6.818 1.00 58.41 198 ALA A CA 1
ATOM 1587 C C . ALA A 1 198 ? 4.941 -2.708 6.725 1.00 58.41 198 ALA A C 1
ATOM 1589 O O . ALA A 1 198 ? 4.932 -3.564 7.611 1.00 58.41 198 ALA A O 1
ATOM 1590 N N . SER A 1 199 ? 4.170 -2.786 5.638 1.00 60.47 199 SER A N 1
ATOM 1591 C CA . SER A 1 199 ? 3.166 -3.837 5.431 1.00 60.47 199 SER A CA 1
ATOM 1592 C C . SER A 1 199 ? 3.795 -5.223 5.322 1.00 60.47 199 SER A C 1
ATOM 1594 O O . SER A 1 199 ? 3.353 -6.164 5.974 1.00 60.47 199 SER A O 1
ATOM 1596 N N . CYS A 1 200 ? 4.881 -5.350 4.560 1.00 63.62 200 CYS A N 1
ATOM 1597 C CA . CYS A 1 200 ? 5.588 -6.617 4.405 1.00 63.62 200 CYS A CA 1
ATOM 1598 C C . CYS A 1 200 ? 6.312 -7.050 5.689 1.00 63.62 200 CYS A C 1
ATOM 1600 O O . CYS A 1 200 ? 6.359 -8.239 5.991 1.00 63.62 200 CYS A O 1
ATOM 1602 N N . VAL A 1 201 ? 6.842 -6.107 6.479 1.00 60.62 201 VAL A N 1
ATOM 1603 C CA . VAL A 1 201 ? 7.403 -6.399 7.808 1.00 60.62 201 VAL A CA 1
ATOM 1604 C C . VAL A 1 201 ? 6.305 -6.842 8.774 1.00 60.62 201 VAL A C 1
ATOM 1606 O O . VAL A 1 201 ? 6.524 -7.772 9.548 1.00 60.62 201 VAL A O 1
ATOM 1609 N N . ALA A 1 202 ? 5.127 -6.216 8.730 1.00 55.09 202 ALA A N 1
ATOM 1610 C CA . ALA A 1 202 ? 3.978 -6.645 9.519 1.00 55.09 202 ALA A CA 1
ATOM 1611 C C . ALA A 1 202 ? 3.530 -8.067 9.130 1.00 55.09 202 ALA A C 1
ATOM 1613 O O . ALA A 1 202 ? 3.366 -8.893 10.024 1.00 55.09 202 ALA A O 1
ATOM 1614 N N . ALA A 1 203 ? 3.441 -8.382 7.829 1.00 58.59 203 ALA A N 1
ATOM 1615 C CA . ALA A 1 203 ? 3.145 -9.733 7.336 1.00 58.59 203 ALA A CA 1
ATOM 1616 C C . ALA A 1 203 ? 4.173 -10.758 7.849 1.00 58.59 203 ALA A C 1
ATOM 1618 O O . ALA A 1 203 ? 3.816 -11.736 8.501 1.00 58.59 203 ALA A O 1
ATOM 1619 N N . ALA A 1 204 ? 5.468 -10.489 7.643 1.00 55.25 204 ALA A N 1
ATOM 1620 C CA . ALA A 1 204 ? 6.556 -11.374 8.067 1.00 55.25 204 ALA A CA 1
ATOM 1621 C C . ALA A 1 204 ? 6.539 -11.653 9.579 1.00 55.25 204 ALA A C 1
ATOM 1623 O O . ALA A 1 204 ? 6.745 -12.786 10.011 1.00 55.25 204 ALA A O 1
ATOM 1624 N N . ARG A 1 205 ? 6.244 -10.635 10.396 1.00 51.72 205 ARG A N 1
ATOM 1625 C CA . ARG A 1 205 ? 6.132 -10.776 11.857 1.00 51.72 205 ARG A CA 1
ATOM 1626 C C . ARG A 1 205 ? 4.949 -11.636 12.288 1.00 51.72 205 ARG A C 1
ATOM 1628 O O . ARG A 1 205 ? 5.001 -12.204 13.372 1.00 51.72 205 ARG A O 1
ATOM 1635 N N . LEU A 1 206 ? 3.909 -11.750 11.466 1.00 49.62 206 LEU A N 1
ATOM 1636 C CA . LEU A 1 206 ? 2.782 -12.629 11.753 1.00 49.62 206 LEU A CA 1
ATOM 1637 C C . LEU A 1 206 ? 3.067 -14.094 11.393 1.00 49.62 206 LEU A C 1
ATOM 1639 O O . LEU A 1 206 ? 2.408 -14.959 11.966 1.00 49.62 206 LEU A O 1
ATOM 1643 N N . HIS A 1 207 ? 4.034 -14.387 10.514 1.00 45.25 207 HIS A N 1
ATOM 1644 C CA . HIS A 1 207 ? 4.482 -15.757 10.215 1.00 45.25 207 HIS A CA 1
ATOM 1645 C C . HIS A 1 207 ? 5.434 -16.341 11.273 1.00 45.25 207 HIS A C 1
ATOM 1647 O O . HIS A 1 207 ? 5.556 -17.557 11.365 1.00 45.25 207 HIS A O 1
ATOM 1653 N N . GLY A 1 208 ? 6.105 -15.498 12.066 1.00 40.94 208 GLY A N 1
ATOM 1654 C CA . GLY A 1 208 ? 7.042 -15.923 13.111 1.00 40.94 208 GLY A CA 1
ATOM 1655 C C . GLY A 1 208 ? 6.361 -16.175 14.455 1.00 40.94 208 GLY A C 1
ATOM 1656 O O . GLY A 1 208 ? 6.461 -15.333 15.349 1.00 40.94 208 GLY A O 1
ATOM 1657 N N . GLY A 1 209 ? 5.670 -17.311 14.573 1.00 35.19 209 GLY A N 1
ATOM 1658 C CA . GLY A 1 209 ? 5.153 -17.874 15.824 1.00 35.19 209 GLY A CA 1
ATOM 1659 C C . GLY A 1 209 ? 5.614 -19.309 15.995 1.00 35.19 209 GLY A C 1
ATOM 1660 O O . GLY A 1 209 ? 5.546 -20.045 14.988 1.00 35.19 209 GLY A O 1
#

Radius of gyration: 19.09 Å; chains: 1; bounding box: 45×47×58 Å

pLDDT: mean 71.0, std 18.69, range [30.19, 97.19]

Organism: Aspergillus oryzae (NCBI:txid5062)

Foldseek 3Di:
DDDVPPPVVVVVPLPQDLQFLLLLLLLLLLLLVQVLCCVQVVARDFFLRVLDPPDRDASQSSLCQFAVNPDGDPQDPDSNDDRRSSSVSCRVVVSRDFTHPVSGGDDDDDDDDDPVSLVSSLLSLVSSLVSLQQSLQVSLQVQCVVVVQHFDWDWDDDPNDIGTGGPQVVSCVVPVVVVVSVVVSCVVCVRSVVVSVSSVVVSVVSVPD

Secondary structure (DSSP, 8-state):
--SSSSTTTTTSSTTSSTTHHHHHHHHHHHHHHHHHHHHHHSS-SSBSTTS-SSSPPPHHHHHHHHHT-SS---S---SS--HHHHHHHHHHTT--S---GGGTB----S----HHHHHHHHHHHHHHHHHHHHHHHHHHHHHHHHTT----EEEEEETTEEEEEE-HHHHHHH-TTHHHHHHHHHHH-HHHHHHHHHHHHHHHHHH--

Sequence (209 aa):
MKLTAIATLAYGISTASAYALYGGYERMFYYYGYMIDADVNGQPKKVAPSCKQTEKCTFNEFIKYINDLSKPVSVTSDELPEVHTTAQKLDTLQLTGAYKISRYIKEVRDRVKRKESIEFARASIESVCFLRKFARSEALRPYLEGKKVTPVIKKEVFNGKYYDLVDEAATIKKFSQAKKMIQDFDKADPSHNDNIKASCVAAARLHGG